Protein AF-A0A9D7NQ58-F1 (afdb_monomer_lite)

Structure (mmCIF, N/CA/C/O backbone):
data_AF-A0A9D7NQ58-F1
#
_entry.id   AF-A0A9D7NQ58-F1
#
loop_
_atom_site.group_PDB
_atom_site.id
_atom_site.type_symbol
_atom_site.label_atom_id
_atom_site.label_alt_id
_atom_site.label_comp_id
_atom_site.label_asym_id
_atom_site.label_entity_id
_atom_site.label_seq_id
_atom_site.pdbx_PDB_ins_code
_atom_site.Cartn_x
_atom_site.Cartn_y
_atom_site.Cartn_z
_atom_site.occupancy
_atom_site.B_iso_or_equiv
_atom_site.auth_seq_id
_atom_site.auth_comp_id
_atom_site.auth_asym_id
_atom_site.auth_atom_id
_atom_site.pdbx_PDB_model_num
ATOM 1 N N . MET A 1 1 ? 37.842 25.719 -15.254 1.00 51.31 1 MET A N 1
ATOM 2 C CA . MET A 1 1 ? 37.028 25.035 -14.220 1.00 51.31 1 MET A CA 1
ATOM 3 C C . MET A 1 1 ? 37.388 25.544 -12.809 1.00 51.31 1 MET A C 1
ATOM 5 O O . MET A 1 1 ? 37.567 24.758 -11.895 1.00 51.31 1 MET A O 1
ATOM 9 N N . THR A 1 2 ? 37.510 26.866 -12.610 1.00 52.09 2 THR A N 1
ATOM 10 C CA . THR A 1 2 ? 38.148 27.451 -11.402 1.00 52.09 2 THR A CA 1
ATOM 11 C C . THR A 1 2 ? 37.381 28.626 -10.774 1.00 52.09 2 THR A C 1
ATOM 13 O O . THR A 1 2 ? 37.807 29.143 -9.750 1.00 52.09 2 THR A O 1
ATOM 16 N N . GLN A 1 3 ? 36.227 29.035 -11.321 1.00 51.59 3 GLN A N 1
ATOM 17 C CA . GLN A 1 3 ? 35.463 30.196 -10.821 1.00 51.59 3 GLN A CA 1
ATOM 18 C C . GLN A 1 3 ? 34.287 29.868 -9.880 1.00 51.59 3 GLN A C 1
ATOM 20 O O . GLN A 1 3 ? 33.682 30.783 -9.332 1.00 51.59 3 GLN A O 1
ATOM 25 N N . VAL A 1 4 ? 33.954 28.593 -9.644 1.00 53.78 4 VAL A N 1
ATOM 26 C CA . VAL A 1 4 ? 32.754 28.224 -8.853 1.00 53.78 4 VAL A CA 1
ATOM 27 C C . VAL A 1 4 ? 33.020 28.217 -7.337 1.00 53.78 4 VAL A C 1
ATOM 29 O O . VAL A 1 4 ? 32.121 28.483 -6.543 1.00 53.78 4 VAL A O 1
ATOM 32 N N . ILE A 1 5 ? 34.270 27.986 -6.928 1.00 56.19 5 ILE A N 1
ATOM 33 C CA . ILE A 1 5 ? 34.691 27.875 -5.523 1.00 56.19 5 ILE A CA 1
ATOM 34 C C . ILE A 1 5 ? 34.522 29.185 -4.716 1.00 56.19 5 ILE A C 1
ATOM 36 O O . ILE A 1 5 ? 33.968 29.113 -3.616 1.00 56.19 5 ILE A O 1
ATOM 40 N N . PRO A 1 6 ? 34.904 30.387 -5.208 1.00 60.47 6 PRO A N 1
ATOM 41 C CA . PRO A 1 6 ? 34.783 31.605 -4.400 1.00 60.47 6 PRO A CA 1
ATOM 42 C C . PRO A 1 6 ? 33.324 31.983 -4.109 1.00 60.47 6 PRO A C 1
ATOM 44 O O . PRO A 1 6 ? 33.026 32.506 -3.039 1.00 60.47 6 PRO A O 1
ATOM 47 N N . MET A 1 7 ? 32.393 31.669 -5.014 1.00 57.78 7 MET A N 1
ATOM 48 C CA . MET A 1 7 ? 30.981 32.032 -4.853 1.00 57.78 7 MET A CA 1
ATOM 49 C C . MET A 1 7 ? 30.294 31.221 -3.743 1.00 57.78 7 MET A C 1
ATOM 51 O O . MET A 1 7 ? 29.479 31.757 -2.995 1.00 57.78 7 MET A O 1
ATOM 55 N N . VAL A 1 8 ? 30.650 29.940 -3.604 1.00 64.19 8 VAL A N 1
ATOM 56 C CA . VAL A 1 8 ? 30.115 29.065 -2.550 1.00 64.19 8 VAL A CA 1
ATOM 57 C C . VAL A 1 8 ? 30.660 29.483 -1.181 1.00 64.19 8 VAL A C 1
ATOM 59 O O . VAL A 1 8 ? 29.894 29.594 -0.227 1.00 64.19 8 VAL A O 1
ATOM 62 N N . ALA A 1 9 ? 31.952 29.810 -1.094 1.00 68.44 9 ALA A N 1
ATOM 63 C CA . ALA A 1 9 ? 32.566 30.283 0.147 1.00 68.44 9 ALA A CA 1
ATOM 64 C C . ALA A 1 9 ? 31.942 31.600 0.652 1.00 68.44 9 ALA A C 1
ATOM 66 O O . ALA A 1 9 ? 31.676 31.735 1.845 1.00 68.44 9 ALA A O 1
ATOM 67 N N . ILE A 1 10 ? 31.639 32.541 -0.251 1.00 71.88 10 ILE A N 1
ATOM 68 C CA . ILE A 1 10 ? 30.973 33.807 0.098 1.00 71.88 10 ILE A CA 1
ATOM 69 C C . ILE A 1 10 ? 29.550 33.559 0.624 1.00 71.88 10 ILE A C 1
ATOM 71 O O . ILE A 1 10 ? 29.147 34.182 1.606 1.00 71.88 10 ILE A O 1
ATOM 75 N N . ALA A 1 11 ? 28.804 32.622 0.029 1.00 69.88 11 ALA A N 1
ATOM 76 C CA . ALA A 1 11 ? 27.458 32.276 0.486 1.00 69.88 11 ALA A CA 1
ATOM 77 C C . ALA A 1 11 ? 27.465 31.665 1.900 1.00 69.88 11 ALA A C 1
ATOM 79 O O . ALA A 1 11 ? 26.689 32.091 2.755 1.00 69.88 11 ALA A O 1
ATOM 80 N N . TYR A 1 12 ? 28.379 30.732 2.185 1.00 73.56 12 TYR A N 1
ATOM 81 C CA . TYR A 1 12 ? 28.508 30.152 3.527 1.00 73.56 12 TYR A CA 1
ATOM 82 C C . TYR A 1 12 ? 28.962 31.176 4.570 1.00 73.56 12 TYR A C 1
ATOM 84 O O . TYR A 1 12 ? 28.475 31.155 5.700 1.00 73.56 12 TYR A O 1
ATOM 92 N N . LEU A 1 13 ? 29.841 32.108 4.195 1.00 75.69 13 LEU A N 1
ATOM 93 C CA . LEU A 1 13 ? 30.275 33.184 5.081 1.00 75.69 13 LEU A CA 1
ATOM 94 C C . LEU A 1 13 ? 29.121 34.153 5.398 1.00 75.69 13 LEU A C 1
ATOM 96 O O . LEU A 1 13 ? 28.944 34.529 6.554 1.00 75.69 13 LEU A O 1
ATOM 100 N N . ALA A 1 14 ? 28.274 34.477 4.415 1.00 71.44 14 ALA A N 1
ATOM 101 C CA . ALA A 1 14 ? 27.066 35.276 4.629 1.00 71.44 14 ALA A CA 1
ATOM 102 C C . ALA A 1 14 ? 26.045 34.568 5.541 1.00 71.44 14 ALA A C 1
ATOM 104 O O . ALA A 1 14 ? 25.492 35.196 6.445 1.00 71.44 14 ALA A O 1
ATOM 105 N N . ILE A 1 15 ? 25.845 33.256 5.367 1.00 74.50 15 ILE A N 1
ATOM 106 C CA . ILE A 1 15 ? 24.974 32.443 6.232 1.00 74.50 15 ILE A CA 1
ATOM 107 C C . ILE A 1 15 ? 25.537 32.377 7.661 1.00 74.50 15 ILE A C 1
ATOM 109 O O . ILE A 1 15 ? 24.795 32.553 8.626 1.00 74.50 15 ILE A O 1
ATOM 113 N N . GLY A 1 16 ? 26.850 32.194 7.824 1.00 72.75 16 GLY A N 1
ATOM 114 C CA . GLY A 1 16 ? 27.503 32.192 9.136 1.00 72.75 16 GLY A CA 1
ATOM 115 C C . GLY A 1 16 ? 27.376 33.533 9.868 1.00 72.75 16 GLY A C 1
ATOM 116 O O . GLY A 1 16 ? 27.016 33.572 11.048 1.00 72.75 16 GLY A O 1
ATOM 117 N N . ILE A 1 17 ? 27.592 34.650 9.165 1.00 73.12 17 ILE A N 1
ATOM 118 C CA . ILE A 1 17 ? 27.374 35.999 9.715 1.00 73.12 17 ILE A CA 1
ATOM 119 C C . ILE A 1 17 ? 25.900 36.193 10.101 1.00 73.12 17 ILE A C 1
ATOM 121 O O . ILE A 1 17 ? 25.602 36.741 11.162 1.00 73.12 17 ILE A O 1
ATOM 125 N N . PHE A 1 18 ? 24.965 35.680 9.299 1.00 71.31 18 PHE A N 1
ATOM 126 C CA . PHE A 1 18 ? 23.543 35.731 9.625 1.00 71.31 18 PHE A CA 1
ATOM 127 C C . PHE A 1 18 ? 23.210 34.970 10.916 1.00 71.31 18 PHE A C 1
ATOM 129 O O . PHE A 1 18 ? 22.585 35.539 11.808 1.00 71.31 18 PHE A O 1
ATOM 136 N N . PHE A 1 19 ? 23.675 33.728 11.081 1.00 69.12 19 PHE A N 1
ATOM 137 C CA . PHE A 1 19 ? 23.398 32.940 12.291 1.00 69.12 19 PHE A CA 1
ATOM 138 C C . PHE A 1 19 ? 24.052 33.521 13.551 1.00 69.12 19 PHE A C 1
ATOM 140 O O . PHE A 1 19 ? 23.443 33.514 14.626 1.00 69.12 19 PHE A O 1
ATOM 147 N N . THR A 1 20 ? 25.257 34.080 13.425 1.00 72.56 20 THR A N 1
ATOM 148 C CA . THR A 1 20 ? 25.945 34.740 14.547 1.00 72.56 20 THR A CA 1
ATOM 149 C C . THR A 1 20 ? 25.262 36.035 14.987 1.00 72.56 20 THR A C 1
ATOM 151 O O . THR A 1 20 ? 25.300 36.351 16.174 1.00 72.56 20 THR A O 1
ATOM 154 N N . MET A 1 21 ? 24.573 36.741 14.083 1.00 67.81 21 MET A N 1
ATOM 155 C CA . MET A 1 21 ? 23.811 37.960 14.394 1.00 67.81 21 MET A CA 1
ATOM 156 C C . MET A 1 21 ? 22.353 37.678 14.797 1.00 67.81 21 MET A C 1
ATOM 158 O O . MET A 1 21 ? 21.795 38.386 15.640 1.00 67.81 21 MET A O 1
ATOM 162 N N . ALA A 1 22 ? 21.742 36.613 14.270 1.00 67.06 22 ALA A N 1
ATOM 163 C CA . ALA A 1 22 ? 20.358 36.236 14.558 1.00 67.06 22 ALA A CA 1
ATOM 164 C C . ALA A 1 22 ? 20.150 35.841 16.030 1.00 67.06 22 ALA A C 1
ATOM 166 O O . ALA A 1 22 ? 19.147 36.214 16.637 1.00 67.06 22 ALA A O 1
ATOM 167 N N . GLY A 1 23 ? 21.112 35.143 16.644 1.00 72.19 23 GLY A N 1
ATOM 168 C CA . GLY A 1 23 ? 21.036 34.740 18.054 1.00 72.19 23 GLY A CA 1
ATOM 169 C C . GLY A 1 23 ? 21.002 35.922 19.041 1.00 72.19 23 GLY A C 1
ATOM 170 O O . GLY A 1 23 ? 20.107 35.978 19.893 1.00 72.19 23 GLY A O 1
ATOM 171 N N . PRO A 1 24 ? 21.943 36.881 18.958 1.00 71.06 24 PRO A N 1
ATOM 172 C CA . PRO A 1 24 ? 21.911 38.113 19.744 1.00 71.06 24 PRO A CA 1
ATOM 173 C C . PRO A 1 24 ? 20.678 38.978 19.455 1.00 71.06 24 PRO A C 1
ATOM 175 O O . PRO A 1 24 ? 20.058 39.463 20.402 1.00 71.06 24 PRO A O 1
ATOM 178 N N . ALA A 1 25 ? 20.268 39.110 18.186 1.00 64.50 25 ALA A N 1
ATOM 179 C CA . ALA A 1 25 ? 19.079 39.872 17.796 1.00 64.50 25 ALA A CA 1
ATOM 180 C C . ALA A 1 25 ? 17.783 39.266 18.363 1.00 64.50 25 ALA A C 1
ATOM 182 O O . ALA A 1 25 ? 16.943 39.993 18.888 1.00 64.50 25 ALA A O 1
ATOM 183 N N . ALA A 1 26 ? 17.646 37.937 18.359 1.00 67.38 26 ALA A N 1
ATOM 184 C CA . ALA A 1 26 ? 16.509 37.241 18.960 1.00 67.38 26 ALA A CA 1
ATOM 185 C C . ALA A 1 26 ? 16.487 37.371 20.495 1.00 67.38 26 ALA A C 1
ATOM 187 O O . ALA A 1 26 ? 15.423 37.537 21.093 1.00 67.38 26 ALA A O 1
ATOM 188 N N . ARG A 1 27 ? 17.656 37.354 21.157 1.00 67.25 27 ARG A N 1
ATOM 189 C CA . ARG A 1 27 ? 17.746 37.602 22.610 1.00 67.25 27 ARG A CA 1
ATOM 190 C C . ARG A 1 27 ? 17.420 39.052 22.974 1.00 67.25 27 ARG A C 1
ATOM 192 O O . ARG A 1 27 ? 16.774 39.273 23.999 1.00 67.25 27 ARG A O 1
ATOM 199 N N . LEU A 1 28 ? 17.819 40.016 22.143 1.00 65.88 28 LEU A N 1
ATOM 200 C CA . LEU A 1 28 ? 17.426 41.422 22.273 1.00 65.88 28 LEU A CA 1
ATOM 201 C C . LEU A 1 28 ? 15.921 41.599 22.055 1.00 65.88 28 LEU A C 1
ATOM 203 O O . LEU A 1 28 ? 15.276 42.200 22.904 1.00 65.88 28 LEU A O 1
ATOM 207 N N . LEU A 1 29 ? 15.338 40.979 21.025 1.00 63.25 29 LEU A N 1
ATOM 208 C CA . LEU A 1 29 ? 13.891 40.979 20.774 1.00 63.25 29 LEU A CA 1
ATOM 209 C C . LEU A 1 29 ? 13.089 40.326 21.904 1.00 63.25 29 LEU A C 1
ATOM 211 O O . LEU A 1 29 ? 12.011 40.803 22.233 1.00 63.25 29 LEU A O 1
ATOM 215 N N . LYS A 1 30 ? 13.603 39.271 22.548 1.00 68.12 30 LYS A N 1
ATOM 216 C CA . LYS A 1 30 ? 12.935 38.642 23.701 1.00 68.12 30 LYS A CA 1
ATOM 217 C C . LYS A 1 30 ? 12.994 39.523 24.955 1.00 68.12 30 LYS A C 1
ATOM 219 O O . LYS A 1 30 ? 12.027 39.572 25.712 1.00 68.12 30 LYS A O 1
ATOM 224 N N . ARG A 1 31 ? 14.106 40.241 25.169 1.00 62.38 31 ARG A N 1
ATOM 225 C CA . ARG A 1 31 ? 14.243 41.216 26.268 1.00 62.38 31 ARG A CA 1
ATOM 226 C C . ARG A 1 31 ? 13.419 42.478 26.024 1.00 62.38 31 ARG A C 1
ATOM 228 O O . ARG A 1 31 ? 12.771 42.950 26.951 1.00 62.38 31 ARG A O 1
ATOM 235 N N . GLU A 1 32 ? 13.404 42.988 24.795 1.00 56.91 32 GLU A N 1
ATOM 236 C CA . GLU A 1 32 ? 12.599 44.149 24.423 1.00 56.91 32 GLU A CA 1
ATOM 237 C C . GLU A 1 32 ? 11.115 43.793 24.310 1.00 56.91 32 GLU A C 1
ATOM 239 O O . GLU A 1 32 ? 10.293 44.587 24.722 1.00 56.91 32 GLU A O 1
ATOM 244 N N . GLY A 1 33 ? 10.723 42.596 23.869 1.00 58.19 33 GLY A N 1
ATOM 245 C CA . GLY A 1 33 ? 9.320 42.154 23.854 1.00 58.19 33 GLY A CA 1
ATOM 246 C C . GLY A 1 33 ? 8.697 42.096 25.253 1.00 58.19 33 GLY A C 1
ATOM 247 O O . GLY A 1 33 ? 7.545 42.483 25.444 1.00 58.19 33 GLY A O 1
ATOM 248 N N . ALA A 1 34 ? 9.489 41.700 26.255 1.00 56.44 34 ALA A N 1
ATOM 249 C CA . ALA A 1 34 ? 9.079 41.725 27.657 1.00 56.44 34 ALA A CA 1
ATOM 250 C C . ALA A 1 34 ? 9.010 43.150 28.249 1.00 56.44 34 ALA A C 1
ATOM 252 O O . ALA A 1 34 ? 8.240 43.374 29.184 1.00 56.44 34 ALA A O 1
ATOM 253 N N . SER A 1 35 ? 9.765 44.122 27.716 1.00 52.09 35 SER A N 1
ATOM 254 C CA . SER A 1 35 ? 9.678 45.535 28.129 1.00 52.09 35 SER A CA 1
ATOM 255 C C . SER A 1 35 ? 8.643 46.342 27.325 1.00 52.09 35 SER A C 1
ATOM 257 O O . SER A 1 35 ? 7.995 47.231 27.872 1.00 52.09 35 SER A O 1
ATOM 259 N N . LEU A 1 36 ? 8.403 45.975 26.064 1.00 52.69 36 LEU A N 1
ATOM 260 C CA . LEU A 1 36 ? 7.446 46.570 25.123 1.00 52.69 36 LEU A CA 1
ATOM 261 C C . LEU A 1 36 ? 5.991 46.350 25.537 1.00 52.69 36 LEU A C 1
ATOM 263 O O . LEU A 1 36 ? 5.150 47.208 25.287 1.00 52.69 36 LEU A O 1
ATOM 267 N N . ALA A 1 37 ? 5.691 45.234 26.205 1.00 52.81 37 ALA A N 1
ATOM 268 C CA . ALA A 1 37 ? 4.364 44.988 26.767 1.00 52.81 37 ALA A CA 1
ATOM 269 C C . ALA A 1 37 ? 4.041 45.901 27.968 1.00 52.81 37 ALA A C 1
ATOM 271 O O . ALA A 1 37 ? 2.878 46.013 28.352 1.00 52.81 37 ALA A O 1
ATOM 272 N N . ARG A 1 38 ? 5.048 46.564 28.563 1.00 53.25 38 ARG A N 1
ATOM 273 C CA . ARG A 1 38 ? 4.884 47.394 29.767 1.00 53.25 38 ARG A CA 1
ATOM 274 C C . ARG A 1 38 ? 5.016 48.897 29.526 1.00 53.25 38 ARG A C 1
ATOM 276 O O . ARG A 1 38 ? 4.553 49.653 30.374 1.00 53.25 38 ARG A O 1
ATOM 283 N N . ASP A 1 39 ? 5.580 49.338 28.400 1.00 54.56 39 ASP A N 1
ATOM 284 C CA . ASP A 1 39 ? 5.852 50.760 28.169 1.00 54.56 39 ASP A CA 1
ATOM 285 C C . ASP A 1 39 ? 5.256 51.286 26.849 1.00 54.56 39 ASP A C 1
ATOM 287 O O . ASP A 1 39 ? 5.625 50.887 25.743 1.00 54.56 39 ASP A O 1
ATOM 291 N N . LYS A 1 40 ? 4.296 52.213 26.967 1.00 57.00 40 LYS A N 1
ATOM 292 C CA . LYS A 1 40 ? 3.457 52.740 25.870 1.00 57.00 40 LYS A CA 1
ATOM 293 C C . LYS A 1 40 ? 4.169 53.743 24.948 1.00 57.00 40 LYS A C 1
ATOM 295 O O . LYS A 1 40 ? 3.521 54.322 24.077 1.00 57.00 40 LYS A O 1
ATOM 300 N N . ARG A 1 41 ? 5.476 53.978 25.097 1.00 60.84 41 ARG A N 1
ATOM 301 C CA . ARG A 1 41 ? 6.226 54.946 24.274 1.00 60.84 41 ARG A CA 1
ATOM 302 C C . ARG A 1 41 ? 7.472 54.335 23.655 1.00 60.84 41 ARG A C 1
ATOM 304 O O . ARG A 1 41 ? 8.598 54.699 23.974 1.00 60.84 41 ARG A O 1
ATOM 311 N N . VAL A 1 42 ? 7.266 53.453 22.686 1.00 60.47 42 VAL A N 1
ATOM 312 C CA . VAL A 1 42 ? 8.337 53.114 21.744 1.00 60.47 42 VAL A CA 1
ATOM 313 C C . VAL A 1 42 ? 8.530 54.305 20.813 1.00 60.47 42 VAL A C 1
ATOM 315 O O . VAL A 1 42 ? 7.579 54.671 20.117 1.00 60.47 42 VAL A O 1
ATOM 318 N N . PRO A 1 43 ? 9.718 54.922 20.769 1.00 72.25 43 PRO A N 1
ATOM 319 C CA . PRO A 1 43 ? 9.950 56.053 19.890 1.00 72.25 43 PRO A CA 1
ATOM 320 C C . PRO A 1 43 ? 9.858 55.596 18.427 1.00 72.25 43 PRO A C 1
ATOM 322 O O . PRO A 1 43 ? 10.426 54.574 18.033 1.00 72.25 43 PRO A O 1
ATOM 325 N N . THR A 1 44 ? 9.108 56.349 17.623 1.00 73.75 44 THR A N 1
ATOM 326 C CA . THR A 1 44 ? 8.728 56.031 16.234 1.00 73.75 44 THR A CA 1
ATOM 327 C C . THR A 1 44 ? 9.918 55.687 15.339 1.00 73.75 44 THR A C 1
ATOM 329 O O . THR A 1 44 ? 9.800 54.808 14.485 1.00 73.75 44 THR A O 1
ATOM 332 N N . TRP A 1 45 ? 11.086 56.286 15.580 1.00 74.81 45 TRP A N 1
ATOM 333 C CA . TRP A 1 45 ? 12.301 56.024 14.805 1.00 74.81 45 TRP A CA 1
ATOM 334 C C . TRP A 1 45 ? 12.780 54.564 14.888 1.00 74.81 45 TRP A C 1
ATOM 336 O O . TRP A 1 45 ? 13.287 54.042 13.898 1.00 74.81 45 TRP A O 1
ATOM 346 N N . LYS A 1 46 ? 12.560 53.863 16.014 1.00 76.25 46 LYS A N 1
ATOM 347 C CA . LYS A 1 46 ? 12.947 52.446 16.157 1.00 76.25 46 LYS A CA 1
ATOM 348 C C . LYS A 1 46 ? 12.108 51.524 15.269 1.00 76.25 46 LYS A C 1
ATOM 350 O O . LYS A 1 46 ? 12.643 50.580 14.695 1.00 76.25 46 LYS A O 1
ATOM 355 N N . ARG A 1 47 ? 10.808 51.813 15.111 1.00 73.00 47 ARG A N 1
ATOM 356 C CA . ARG A 1 47 ? 9.934 51.051 14.197 1.00 73.00 47 ARG A CA 1
ATOM 357 C C . ARG A 1 47 ? 10.332 51.273 12.745 1.00 73.00 47 ARG A C 1
ATOM 359 O O . ARG A 1 47 ? 10.405 50.312 11.991 1.00 73.00 47 ARG A O 1
ATOM 366 N N . VAL A 1 48 ? 10.631 52.521 12.381 1.00 73.19 48 VAL A N 1
ATOM 367 C CA . VAL A 1 48 ? 11.083 52.860 11.025 1.00 73.19 48 VAL A CA 1
ATOM 368 C C . VAL A 1 48 ? 12.398 52.146 10.711 1.00 73.19 48 VAL A C 1
ATOM 370 O O . VAL A 1 48 ? 12.492 51.494 9.678 1.00 73.19 48 VAL A O 1
ATOM 373 N N . ALA A 1 49 ? 13.372 52.174 11.626 1.00 77.31 49 ALA A N 1
ATOM 374 C CA . ALA A 1 49 ? 14.639 51.468 11.445 1.00 77.31 49 ALA A CA 1
ATOM 375 C C . ALA A 1 49 ? 14.444 49.952 11.256 1.00 77.31 49 ALA A C 1
ATOM 377 O O . ALA A 1 49 ? 15.041 49.366 10.356 1.00 77.31 49 ALA A O 1
ATOM 378 N N . TYR A 1 50 ? 13.572 49.325 12.053 1.00 77.38 50 TYR A N 1
ATOM 379 C CA . TYR A 1 50 ? 13.286 47.894 11.937 1.00 77.38 50 TYR A CA 1
ATOM 380 C C . TYR A 1 50 ? 12.623 47.531 10.600 1.00 77.38 50 TYR A C 1
ATOM 382 O O . TYR A 1 50 ? 13.076 46.608 9.924 1.00 77.38 50 TYR A O 1
ATOM 390 N N . CYS A 1 51 ? 11.597 48.282 10.179 1.00 75.75 51 CYS A N 1
ATOM 391 C CA . CYS A 1 51 ? 10.936 48.055 8.893 1.00 75.75 51 CYS A CA 1
ATOM 392 C C . CYS A 1 51 ? 11.900 48.242 7.715 1.00 75.75 51 CYS A C 1
ATOM 394 O O . CYS A 1 51 ? 11.869 47.447 6.777 1.00 75.75 51 CYS A O 1
ATOM 396 N N . SER A 1 52 ? 12.790 49.236 7.780 1.00 75.06 52 SER A N 1
ATOM 397 C CA . SER A 1 52 ? 13.811 49.452 6.751 1.00 75.06 52 SER A CA 1
ATOM 398 C C . SER A 1 52 ? 14.803 48.290 6.671 1.00 75.06 52 SER A C 1
ATOM 400 O O . SER A 1 52 ? 15.114 47.834 5.574 1.00 75.06 52 SER A O 1
ATOM 402 N N . ILE A 1 53 ? 15.264 47.760 7.811 1.00 81.62 53 ILE A N 1
ATOM 403 C CA . ILE A 1 53 ? 16.175 46.603 7.840 1.00 81.62 53 ILE A CA 1
ATOM 404 C C . ILE A 1 53 ? 15.487 45.352 7.279 1.00 81.62 53 ILE A C 1
ATOM 406 O O . ILE A 1 53 ? 16.078 44.652 6.459 1.00 81.62 53 ILE A O 1
ATOM 410 N N . LEU A 1 54 ? 14.235 45.089 7.666 1.00 78.19 54 LEU A N 1
ATOM 411 C CA . LEU A 1 54 ? 13.464 43.953 7.154 1.00 78.19 54 LEU A CA 1
ATOM 412 C C . LEU A 1 54 ? 13.249 44.059 5.636 1.00 78.19 54 LEU A C 1
ATOM 414 O O . LEU A 1 54 ? 13.448 43.082 4.918 1.00 78.19 54 LEU A O 1
ATOM 418 N N . ALA A 1 55 ? 12.896 45.248 5.138 1.00 75.50 55 ALA A N 1
ATOM 419 C CA . ALA A 1 55 ? 12.701 45.490 3.712 1.00 75.50 55 ALA A CA 1
ATOM 420 C C . ALA A 1 55 ? 13.996 45.271 2.915 1.00 75.50 55 ALA A C 1
ATOM 422 O O . ALA A 1 55 ? 13.971 44.598 1.888 1.00 75.50 55 ALA A O 1
ATOM 423 N N . ILE A 1 56 ? 15.136 45.760 3.415 1.00 80.12 56 ILE A N 1
ATOM 424 C CA . ILE A 1 56 ? 16.451 45.507 2.808 1.00 80.12 56 ILE A CA 1
ATOM 425 C C . ILE A 1 56 ? 16.750 44.004 2.787 1.00 80.12 56 ILE A C 1
ATOM 427 O O . ILE A 1 56 ? 17.226 43.492 1.777 1.00 80.12 56 ILE A O 1
ATOM 431 N N . PHE A 1 57 ? 16.427 43.281 3.862 1.00 78.62 57 PHE A N 1
ATOM 432 C CA . PHE A 1 57 ? 16.652 41.840 3.941 1.00 78.62 57 PHE A CA 1
ATOM 433 C C . PHE A 1 57 ? 15.795 41.056 2.941 1.00 78.62 57 PHE A C 1
ATOM 435 O O . PHE A 1 57 ? 16.291 40.128 2.310 1.00 78.62 57 PHE A O 1
ATOM 442 N N . ILE A 1 58 ? 14.536 41.451 2.742 1.00 77.31 58 ILE A N 1
ATOM 443 C CA . ILE A 1 58 ? 13.661 40.846 1.731 1.00 77.31 58 ILE A CA 1
ATOM 444 C C . ILE A 1 58 ? 14.189 41.164 0.331 1.00 77.31 58 ILE A C 1
ATOM 446 O O . ILE A 1 58 ? 14.370 40.254 -0.467 1.00 77.31 58 ILE A O 1
ATOM 450 N N . VAL A 1 59 ? 14.505 42.425 0.034 1.00 79.69 59 VAL A N 1
ATOM 451 C CA . VAL A 1 59 ? 14.948 42.840 -1.307 1.00 79.69 59 VAL A CA 1
ATOM 452 C C . VAL A 1 59 ? 16.306 42.239 -1.682 1.00 79.69 59 VAL A C 1
ATOM 454 O O . VAL A 1 59 ? 16.493 41.848 -2.831 1.00 79.69 59 VAL A O 1
ATOM 457 N N . LEU A 1 60 ? 17.246 42.124 -0.739 1.00 79.19 60 LEU A N 1
ATOM 458 C CA . LEU A 1 60 ? 18.568 41.533 -0.989 1.00 79.19 60 LEU A CA 1
ATOM 459 C C . LEU A 1 60 ? 18.585 40.006 -0.848 1.00 79.19 60 LEU A C 1
ATOM 461 O O . LEU A 1 60 ? 19.337 39.333 -1.552 1.00 79.19 60 LEU A O 1
ATOM 465 N N . GLY A 1 61 ? 17.765 39.446 0.042 1.00 75.88 61 GLY A N 1
ATOM 466 C CA . GLY A 1 61 ? 17.658 38.004 0.259 1.00 75.88 61 GLY A CA 1
ATOM 467 C C . GLY A 1 61 ? 16.830 37.299 -0.813 1.00 75.88 61 GLY A C 1
ATOM 468 O O . GLY A 1 61 ? 17.119 36.153 -1.151 1.00 75.88 61 GLY A O 1
ATOM 469 N N . TRP A 1 62 ? 15.844 37.981 -1.403 1.00 76.38 62 TRP A N 1
ATOM 470 C CA . TRP A 1 62 ? 14.962 37.407 -2.419 1.00 76.38 62 TRP A CA 1
ATOM 471 C C . TRP A 1 62 ? 15.698 36.930 -3.681 1.00 76.38 62 TRP A C 1
ATOM 473 O O . TRP A 1 62 ? 15.474 35.791 -4.081 1.00 76.38 62 TRP A O 1
ATOM 483 N N . PRO A 1 63 ? 16.629 37.693 -4.290 1.00 76.50 63 PRO A N 1
ATOM 484 C CA . PRO A 1 63 ? 17.420 37.208 -5.421 1.00 76.50 63 PRO A CA 1
ATOM 485 C C . PRO A 1 63 ? 18.233 35.957 -5.082 1.00 76.50 63 PRO A C 1
ATOM 487 O O . PRO A 1 63 ? 18.340 35.056 -5.909 1.00 76.50 63 PRO A O 1
ATOM 490 N N . VAL A 1 64 ? 18.774 35.872 -3.861 1.00 75.94 64 VAL A N 1
ATOM 491 C CA . VAL A 1 64 ? 19.528 34.698 -3.399 1.00 75.94 64 VAL A CA 1
ATOM 492 C C . VAL A 1 64 ? 18.602 33.496 -3.228 1.00 75.94 64 VAL A C 1
ATOM 494 O O . VAL A 1 64 ? 18.960 32.411 -3.668 1.00 75.94 64 VAL A O 1
ATOM 497 N N . LEU A 1 65 ? 17.401 33.687 -2.674 1.00 68.94 65 LEU A N 1
ATOM 498 C CA . LEU A 1 65 ? 16.371 32.648 -2.566 1.00 68.94 65 LEU A CA 1
ATOM 499 C C . LEU A 1 65 ? 15.873 32.175 -3.935 1.00 68.94 65 LEU A C 1
ATOM 501 O O . LEU A 1 65 ? 15.766 30.975 -4.149 1.00 68.94 65 LEU A O 1
ATOM 505 N N . VAL A 1 66 ? 15.631 33.083 -4.885 1.00 73.69 66 VAL A N 1
ATOM 506 C CA . VAL A 1 66 ? 15.210 32.734 -6.253 1.00 73.69 66 VAL A CA 1
ATOM 507 C C . VAL A 1 66 ? 16.314 31.983 -6.994 1.00 73.69 66 VAL A C 1
ATOM 509 O O . VAL A 1 66 ? 16.038 31.008 -7.689 1.00 73.69 66 VAL A O 1
ATOM 512 N N . ILE A 1 67 ? 17.575 32.399 -6.844 1.00 72.06 67 ILE A N 1
ATOM 513 C CA . ILE A 1 67 ? 18.709 31.688 -7.441 1.00 72.06 67 ILE A CA 1
ATOM 514 C C . ILE A 1 67 ? 18.922 30.341 -6.748 1.00 72.06 67 ILE A C 1
ATOM 516 O O . ILE A 1 67 ? 19.194 29.371 -7.441 1.00 72.06 67 ILE A O 1
ATOM 520 N N . ALA A 1 68 ? 18.782 30.253 -5.423 1.00 64.69 68 ALA A N 1
ATOM 521 C CA . ALA A 1 68 ? 18.885 28.999 -4.681 1.00 64.69 68 ALA A CA 1
ATOM 522 C C . ALA A 1 68 ? 17.774 28.019 -5.079 1.00 64.69 68 ALA A C 1
ATOM 524 O O . ALA A 1 68 ? 18.091 26.885 -5.413 1.00 64.69 68 ALA A O 1
ATOM 525 N N . ALA A 1 69 ? 16.520 28.471 -5.169 1.00 61.25 69 ALA A N 1
ATOM 526 C CA . ALA A 1 69 ? 15.397 27.671 -5.658 1.00 61.25 69 ALA A CA 1
ATOM 527 C C . ALA A 1 69 ? 15.636 27.183 -7.099 1.00 61.25 69 ALA A C 1
ATOM 529 O O . ALA A 1 69 ? 15.508 25.998 -7.382 1.00 61.25 69 ALA A O 1
ATOM 530 N N . ARG A 1 70 ? 16.122 28.057 -7.994 1.00 58.53 70 ARG A N 1
ATOM 531 C CA . ARG A 1 70 ? 16.503 27.662 -9.365 1.00 58.53 70 ARG A CA 1
ATOM 532 C C . ARG A 1 70 ? 17.742 26.767 -9.439 1.00 58.53 70 ARG A C 1
ATOM 534 O O . ARG A 1 70 ? 17.981 26.126 -10.462 1.00 58.53 70 ARG A O 1
ATOM 541 N N . ARG A 1 71 ? 18.596 26.765 -8.415 1.00 53.66 71 ARG A N 1
ATOM 542 C CA . ARG A 1 71 ? 19.792 25.912 -8.357 1.00 53.66 71 ARG A CA 1
ATOM 543 C C . ARG A 1 71 ? 19.469 24.545 -7.772 1.00 53.66 71 ARG A C 1
ATOM 545 O O . ARG A 1 71 ? 20.099 23.585 -8.191 1.00 53.66 71 ARG A O 1
ATOM 552 N N . ASP A 1 72 ? 18.481 24.466 -6.890 1.00 44.97 72 ASP A N 1
ATOM 553 C CA . ASP A 1 72 ? 17.892 23.205 -6.443 1.00 44.97 72 ASP A CA 1
ATOM 554 C C . ASP A 1 72 ? 17.163 22.520 -7.604 1.00 44.97 72 ASP A C 1
ATOM 556 O O . ASP A 1 72 ? 17.375 21.339 -7.860 1.00 44.97 72 ASP A O 1
ATOM 560 N N . GLU A 1 73 ? 16.467 23.304 -8.439 1.00 45.22 73 GLU A N 1
ATOM 561 C CA . GLU A 1 73 ? 15.996 22.832 -9.742 1.00 45.22 73 GLU A CA 1
ATOM 562 C C . GLU A 1 73 ? 17.175 22.315 -10.583 1.00 45.22 73 GLU A C 1
ATOM 564 O O . GLU A 1 73 ? 17.130 21.181 -11.025 1.00 45.22 73 GLU A O 1
ATOM 569 N N . ARG A 1 74 ? 18.294 23.044 -10.735 1.00 42.50 74 ARG A N 1
ATOM 570 C CA . ARG A 1 74 ? 19.454 22.572 -11.535 1.00 42.50 74 ARG A CA 1
ATOM 571 C C . ARG A 1 74 ? 20.243 21.389 -10.959 1.00 42.50 74 ARG A C 1
ATOM 573 O O . ARG A 1 74 ? 20.860 20.675 -11.743 1.00 42.50 74 ARG A O 1
ATOM 580 N N . CYS A 1 75 ? 20.243 21.172 -9.647 1.00 43.00 75 CYS A N 1
ATOM 581 C CA . CYS A 1 75 ? 20.823 19.975 -9.030 1.00 43.00 75 CYS A CA 1
ATOM 582 C C . CYS A 1 75 ? 19.845 18.786 -9.020 1.00 43.00 75 CYS A C 1
ATOM 584 O O . CYS A 1 75 ? 20.301 17.651 -8.914 1.00 43.00 75 CYS A O 1
ATOM 586 N N . GLY A 1 76 ? 18.540 19.024 -9.201 1.00 39.94 76 GLY A N 1
ATOM 587 C CA . GLY A 1 76 ? 17.539 18.002 -9.531 1.00 39.94 76 GLY A CA 1
ATOM 588 C C . GLY A 1 76 ? 17.332 17.769 -11.041 1.00 39.94 76 GLY A C 1
ATOM 589 O O . GLY A 1 76 ? 16.787 16.741 -11.440 1.00 39.94 76 GLY A O 1
ATOM 590 N N . LEU A 1 77 ? 17.797 18.680 -11.905 1.00 41.38 77 LEU A N 1
ATOM 591 C CA . LEU A 1 77 ? 17.541 18.673 -13.356 1.00 41.38 77 LEU A CA 1
ATOM 592 C C . LEU A 1 77 ? 18.500 17.814 -14.190 1.00 41.38 77 LEU A C 1
ATOM 594 O O . LEU A 1 77 ? 18.393 17.824 -15.408 1.00 41.38 77 LEU A O 1
ATOM 598 N N . THR A 1 78 ? 19.384 17.015 -13.595 1.00 41.34 78 THR A N 1
ATOM 599 C CA . THR A 1 78 ? 19.983 15.885 -14.334 1.00 41.34 78 THR A CA 1
ATOM 600 C C . THR A 1 78 ? 19.067 14.656 -14.378 1.00 41.34 78 THR A C 1
ATOM 602 O O . THR A 1 78 ? 19.433 13.660 -14.992 1.00 41.34 78 THR A O 1
ATOM 605 N N . SER A 1 79 ? 17.861 14.724 -13.793 1.00 46.41 79 SER A N 1
ATOM 606 C CA . SER A 1 79 ? 16.840 13.663 -13.863 1.00 46.41 79 SER A CA 1
ATOM 607 C C . SER A 1 79 ? 15.471 14.129 -14.399 1.00 46.41 79 SER A C 1
ATOM 609 O O . SER A 1 79 ? 14.516 13.355 -14.349 1.00 46.41 79 SER A O 1
ATOM 611 N N . MET A 1 80 ? 15.338 15.364 -14.904 1.00 39.09 80 MET A N 1
ATOM 612 C CA . MET A 1 80 ? 14.053 15.913 -15.392 1.00 39.09 80 MET A CA 1
ATOM 613 C C . MET A 1 80 ? 14.004 16.223 -16.897 1.00 39.09 80 MET A C 1
ATOM 615 O O . MET A 1 80 ? 12.953 16.629 -17.380 1.00 39.09 80 MET A O 1
ATOM 619 N N . ASP A 1 81 ? 15.074 15.957 -17.656 1.00 39.06 81 ASP A N 1
ATOM 620 C CA . ASP A 1 81 ? 15.080 16.082 -19.130 1.00 39.06 81 ASP A CA 1
ATOM 621 C C . ASP A 1 81 ? 14.469 14.868 -19.859 1.00 39.06 81 ASP A C 1
ATOM 623 O O . ASP A 1 81 ? 14.448 14.811 -21.085 1.00 39.06 81 ASP A O 1
ATOM 627 N N . SER A 1 82 ? 13.911 13.910 -19.119 1.00 40.94 82 SER A N 1
ATOM 628 C CA . SER A 1 82 ? 13.151 12.785 -19.667 1.00 40.94 82 SER A CA 1
ATOM 629 C C . SER A 1 82 ? 11.725 12.819 -19.128 1.00 40.94 82 SER A C 1
ATOM 631 O O . SER A 1 82 ? 11.276 11.905 -18.436 1.00 40.94 82 SER A O 1
ATOM 633 N N . TRP A 1 83 ? 10.982 13.876 -19.454 1.00 43.03 83 TRP A N 1
ATOM 634 C CA . TRP A 1 83 ?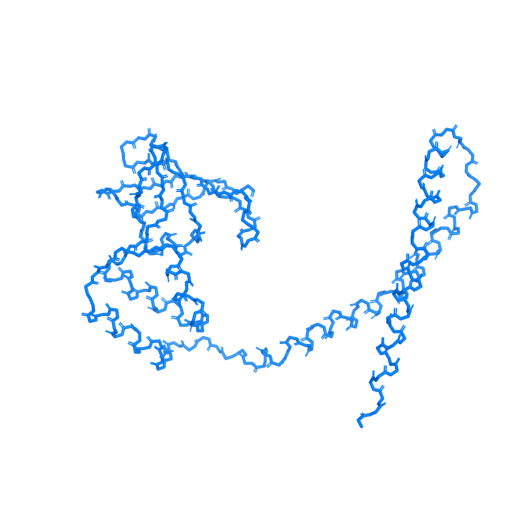 9.521 13.784 -19.519 1.00 43.03 83 TRP A CA 1
ATOM 635 C C . TRP A 1 83 ? 9.152 13.010 -20.796 1.00 43.03 83 TRP A C 1
ATOM 637 O O . TRP A 1 83 ? 8.515 13.528 -21.710 1.00 43.03 83 TRP A O 1
ATOM 647 N N . GLU A 1 84 ? 9.633 11.769 -20.898 1.00 50.91 84 GLU A N 1
ATOM 648 C CA . GLU A 1 84 ? 9.059 10.821 -21.841 1.00 50.91 84 GLU A CA 1
ATOM 649 C C . GLU A 1 84 ? 7.640 10.533 -21.335 1.00 50.91 84 GLU A C 1
ATOM 651 O O . GLU A 1 84 ? 7.466 10.255 -20.140 1.00 50.91 84 GLU A O 1
ATOM 656 N N . PRO A 1 85 ? 6.605 10.678 -22.183 1.00 52.72 85 PRO A N 1
ATOM 657 C CA . PRO A 1 85 ? 5.258 10.283 -21.802 1.00 52.72 85 PRO A CA 1
ATOM 658 C C . PRO A 1 85 ? 5.313 8.839 -21.309 1.00 52.72 85 PRO A C 1
ATOM 660 O O . PRO A 1 85 ? 6.055 8.034 -21.872 1.00 52.72 85 PRO A O 1
ATOM 663 N N . ALA A 1 86 ? 4.569 8.534 -20.241 1.00 59.00 86 ALA A N 1
ATOM 664 C CA . ALA A 1 86 ? 4.474 7.175 -19.726 1.00 59.00 86 ALA A CA 1
ATOM 665 C C . ALA A 1 86 ? 4.207 6.234 -20.906 1.00 59.00 86 ALA A C 1
ATOM 667 O O . ALA A 1 86 ? 3.178 6.347 -21.569 1.00 59.00 86 ALA A O 1
ATOM 668 N N . SER A 1 87 ? 5.191 5.393 -21.217 1.00 65.25 87 SER A N 1
ATOM 669 C CA . SER A 1 87 ? 5.083 4.389 -22.264 1.00 65.25 87 SER A CA 1
ATOM 670 C C . SER A 1 87 ? 3.862 3.521 -21.965 1.00 65.25 87 SER A C 1
ATOM 672 O O . SER A 1 87 ? 3.725 3.023 -20.846 1.00 65.25 87 SER A O 1
ATOM 674 N N . ASP A 1 88 ? 2.997 3.320 -22.962 1.00 77.19 88 ASP A N 1
ATOM 675 C CA . ASP A 1 88 ? 1.877 2.373 -22.866 1.00 77.19 88 ASP A CA 1
ATOM 676 C C . ASP A 1 88 ? 2.371 0.922 -22.707 1.00 77.19 88 ASP A C 1
ATOM 678 O O . ASP A 1 88 ? 1.604 0.027 -22.347 1.00 77.19 88 ASP A O 1
ATOM 682 N N . GLU A 1 89 ? 3.663 0.683 -22.947 1.00 84.00 89 GLU A N 1
ATOM 683 C CA . GLU A 1 89 ? 4.308 -0.612 -22.796 1.00 84.00 89 GLU A CA 1
ATOM 684 C C . GLU A 1 89 ? 5.176 -0.675 -21.526 1.00 84.00 89 GLU A C 1
ATOM 686 O O . GLU A 1 89 ? 5.943 0.257 -21.248 1.00 84.00 89 GLU A O 1
ATOM 691 N N . PRO A 1 90 ? 5.108 -1.784 -20.762 1.00 86.56 90 PRO A N 1
ATOM 692 C CA . PRO A 1 90 ? 5.976 -2.003 -19.614 1.00 86.56 90 PRO A CA 1
ATOM 693 C C . PRO A 1 90 ? 7.428 -2.185 -20.063 1.00 86.56 90 PRO A C 1
ATOM 695 O O . PRO A 1 90 ? 7.705 -2.799 -21.097 1.00 86.56 90 PRO A O 1
ATOM 698 N N . THR A 1 91 ? 8.384 -1.739 -19.248 1.00 88.31 91 THR A N 1
ATOM 699 C CA . THR A 1 91 ? 9.801 -2.017 -19.527 1.00 88.31 91 THR A CA 1
ATOM 700 C C . THR A 1 91 ? 10.080 -3.520 -19.554 1.00 88.31 91 THR A C 1
ATOM 702 O O . THR A 1 91 ? 9.376 -4.312 -18.928 1.00 88.31 91 THR A O 1
ATOM 705 N N . ALA A 1 92 ? 11.174 -3.945 -20.196 1.00 88.94 92 ALA A N 1
ATOM 706 C CA . ALA A 1 92 ? 11.579 -5.356 -20.206 1.00 88.94 92 ALA A CA 1
ATOM 707 C C . ALA A 1 92 ? 11.699 -5.958 -18.788 1.00 88.94 92 ALA A C 1
ATOM 709 O O . ALA A 1 92 ? 11.343 -7.116 -18.563 1.00 88.94 92 ALA A O 1
ATOM 710 N N . LYS A 1 93 ? 12.151 -5.157 -17.809 1.00 87.75 93 LYS A N 1
ATOM 711 C CA . LYS A 1 93 ? 12.227 -5.559 -16.397 1.00 87.75 93 LYS A CA 1
ATOM 712 C C . LYS A 1 93 ? 10.830 -5.758 -15.801 1.00 87.75 93 LYS A C 1
ATOM 714 O O . LYS A 1 93 ? 10.599 -6.751 -15.111 1.00 87.75 93 LYS A O 1
ATOM 719 N N . ALA A 1 94 ? 9.901 -4.843 -16.074 1.00 88.50 94 ALA A N 1
ATOM 720 C CA . ALA A 1 94 ? 8.527 -4.954 -15.607 1.00 88.50 94 ALA A CA 1
ATOM 721 C C . ALA A 1 94 ? 7.779 -6.115 -16.273 1.00 88.50 94 ALA A C 1
ATOM 723 O O . ALA A 1 94 ? 7.131 -6.890 -15.577 1.00 88.50 94 ALA A O 1
ATOM 724 N N . ALA A 1 95 ? 7.948 -6.310 -17.582 1.00 91.75 95 ALA A N 1
ATOM 725 C CA . ALA A 1 95 ? 7.383 -7.432 -18.325 1.00 91.75 95 ALA A CA 1
ATOM 726 C C . ALA A 1 95 ? 7.847 -8.788 -17.767 1.00 91.75 95 ALA A C 1
ATOM 728 O O . ALA A 1 95 ? 7.024 -9.672 -17.531 1.00 91.75 95 ALA A O 1
ATOM 729 N N . ALA A 1 96 ? 9.144 -8.937 -17.465 1.00 91.12 96 ALA A N 1
ATOM 730 C CA . ALA A 1 96 ? 9.669 -10.146 -16.828 1.00 91.12 96 ALA A CA 1
ATOM 731 C C . ALA A 1 96 ? 9.030 -10.399 -15.451 1.00 91.12 96 ALA A C 1
ATOM 733 O O . ALA A 1 96 ? 8.665 -11.528 -15.124 1.00 91.12 96 ALA A O 1
ATOM 734 N N . ARG A 1 97 ? 8.835 -9.340 -14.655 1.00 90.75 97 ARG A N 1
ATOM 735 C CA . ARG A 1 97 ? 8.197 -9.442 -13.337 1.00 90.75 97 ARG A CA 1
ATOM 736 C C . ARG A 1 97 ? 6.705 -9.765 -13.430 1.00 90.75 97 ARG A C 1
ATOM 738 O O . ARG A 1 97 ? 6.204 -10.534 -12.614 1.00 90.75 97 ARG A O 1
ATOM 745 N N . ILE A 1 98 ? 6.002 -9.205 -14.412 1.00 93.00 98 ILE A N 1
ATOM 746 C CA . ILE A 1 98 ? 4.598 -9.523 -14.700 1.00 93.00 98 ILE A CA 1
ATOM 747 C C . ILE A 1 98 ? 4.473 -11.000 -15.075 1.00 93.00 98 ILE A C 1
ATOM 749 O O . ILE A 1 98 ? 3.650 -11.695 -14.490 1.00 93.00 98 ILE A O 1
ATOM 753 N N . ALA A 1 99 ? 5.336 -11.502 -15.963 1.00 93.88 99 ALA A N 1
ATOM 754 C CA . ALA A 1 99 ? 5.350 -12.913 -16.342 1.00 93.88 99 ALA A CA 1
ATOM 755 C C . ALA A 1 99 ? 5.588 -13.838 -15.133 1.00 93.88 99 ALA A C 1
ATOM 757 O O . ALA A 1 99 ? 4.941 -14.874 -15.012 1.00 93.88 99 ALA A O 1
ATOM 758 N N . GLU A 1 100 ? 6.461 -13.452 -14.199 1.00 92.06 100 GLU A N 1
ATOM 759 C CA . GLU A 1 100 ? 6.677 -14.191 -12.948 1.00 92.06 100 GLU A CA 1
ATOM 760 C C . GLU A 1 100 ? 5.425 -14.204 -12.052 1.00 92.06 100 GLU A C 1
ATOM 762 O O . GLU A 1 100 ? 5.035 -15.257 -11.548 1.00 92.06 100 GLU A O 1
ATOM 767 N N . ILE A 1 101 ? 4.765 -13.053 -11.879 1.00 92.50 101 ILE A N 1
ATOM 768 C CA . ILE A 1 101 ? 3.508 -12.931 -11.118 1.00 92.50 101 ILE A CA 1
ATOM 769 C C . ILE A 1 101 ? 2.398 -13.768 -11.766 1.00 92.50 101 ILE A C 1
ATOM 771 O O . ILE A 1 101 ? 1.585 -14.377 -11.073 1.00 92.50 101 ILE A O 1
ATOM 775 N N . GLU A 1 102 ? 2.365 -13.825 -13.095 1.00 93.00 102 GLU A N 1
ATOM 776 C CA . GLU A 1 102 ? 1.410 -14.634 -13.842 1.00 93.00 102 GLU A CA 1
ATOM 777 C C . GLU A 1 102 ? 1.742 -16.136 -13.831 1.00 93.00 102 GLU A C 1
ATOM 779 O O . GLU A 1 102 ? 0.845 -16.973 -13.932 1.00 93.00 102 GLU A O 1
ATOM 784 N N . ALA A 1 103 ? 3.001 -16.524 -13.683 1.00 92.31 103 ALA A N 1
ATOM 785 C CA . ALA A 1 103 ? 3.364 -17.930 -13.541 1.00 92.31 103 ALA A CA 1
ATOM 786 C C . ALA A 1 103 ? 3.139 -18.452 -12.108 1.00 92.31 103 ALA A C 1
ATOM 788 O O . ALA A 1 103 ? 2.896 -19.644 -11.916 1.00 92.31 103 ALA A O 1
ATOM 789 N N . GLY A 1 104 ? 3.226 -17.576 -11.102 1.00 90.25 104 GLY A N 1
ATOM 790 C CA . GLY A 1 104 ? 3.151 -17.938 -9.688 1.00 90.25 104 GLY A CA 1
ATOM 791 C C . GLY A 1 104 ? 1.729 -18.138 -9.134 1.00 90.25 104 GLY A C 1
ATOM 792 O O . GLY A 1 104 ? 0.752 -17.618 -9.684 1.00 90.25 104 GLY A O 1
ATOM 793 N N . PRO A 1 105 ? 1.585 -18.874 -8.012 1.00 91.31 105 PRO A N 1
ATOM 794 C CA . PRO A 1 105 ? 0.331 -18.927 -7.267 1.00 91.31 105 PRO A CA 1
ATOM 795 C C . PRO A 1 105 ? 0.054 -17.592 -6.542 1.00 91.31 105 PRO A C 1
ATOM 797 O O . PRO A 1 105 ? 1.003 -16.915 -6.124 1.00 91.31 105 PRO A O 1
ATOM 800 N N . PRO A 1 106 ? -1.226 -17.220 -6.330 1.00 91.06 106 PRO A N 1
ATOM 801 C CA . PRO A 1 106 ? -1.574 -16.076 -5.496 1.00 91.06 106 PRO A CA 1
ATOM 802 C C . PRO A 1 106 ? -1.023 -16.242 -4.085 1.00 91.06 106 PRO A C 1
ATOM 804 O O . PRO A 1 106 ? -1.061 -17.330 -3.507 1.00 91.06 106 PRO A O 1
ATOM 807 N N . ARG A 1 107 ? -0.540 -15.142 -3.510 1.00 93.94 107 ARG A N 1
ATOM 808 C CA . ARG A 1 107 ? -0.038 -15.115 -2.135 1.00 93.94 107 ARG A CA 1
ATOM 809 C C . ARG A 1 107 ? -0.441 -13.836 -1.417 1.00 93.94 107 ARG A C 1
ATOM 811 O O . ARG A 1 107 ? -0.602 -12.783 -2.036 1.00 93.94 107 ARG A O 1
ATOM 818 N N . CYS A 1 108 ? -0.535 -13.942 -0.098 1.00 95.19 108 CYS A N 1
ATOM 819 C CA . CYS A 1 108 ? -0.585 -12.794 0.793 1.00 95.19 108 CYS A CA 1
ATOM 820 C C . CYS A 1 108 ? 0.853 -12.357 1.111 1.00 95.19 108 CYS A C 1
ATOM 822 O O . CYS A 1 108 ? 1.678 -13.199 1.466 1.00 95.19 108 CYS A O 1
ATOM 824 N N . MET A 1 109 ? 1.165 -11.073 0.943 1.00 95.62 109 MET A N 1
ATOM 825 C CA . MET A 1 109 ? 2.486 -10.501 1.225 1.00 95.62 109 MET A CA 1
ATOM 826 C C . MET A 1 109 ? 2.402 -9.422 2.299 1.00 95.62 109 MET A C 1
ATOM 828 O O . MET A 1 109 ? 1.339 -8.856 2.536 1.00 95.62 109 MET A O 1
ATOM 832 N N . THR A 1 110 ? 3.517 -9.099 2.941 1.00 95.62 110 THR A N 1
ATOM 833 C CA . THR A 1 110 ? 3.548 -7.995 3.914 1.00 95.62 110 THR A CA 1
ATOM 834 C C . THR A 1 110 ? 3.488 -6.632 3.217 1.00 95.62 110 THR A C 1
ATOM 836 O O . THR A 1 110 ? 3.901 -6.495 2.061 1.00 95.62 110 THR A O 1
ATOM 839 N N . LEU A 1 111 ? 3.039 -5.588 3.926 1.00 92.19 111 LEU A N 1
ATOM 840 C CA . LEU A 1 111 ? 3.077 -4.214 3.404 1.00 92.19 111 LEU A CA 1
ATOM 841 C C . LEU A 1 111 ? 4.490 -3.794 2.969 1.00 92.19 111 LEU A C 1
ATOM 843 O O . LEU A 1 111 ? 4.658 -3.177 1.921 1.00 92.19 111 LEU A O 1
ATOM 847 N N . HIS A 1 112 ? 5.510 -4.173 3.740 1.00 92.06 112 HIS A N 1
ATOM 848 C CA . HIS A 1 112 ? 6.902 -3.864 3.423 1.00 92.06 112 HIS A CA 1
ATOM 849 C C . HIS A 1 112 ? 7.359 -4.527 2.113 1.00 92.06 112 HIS A C 1
ATOM 851 O O . HIS A 1 112 ? 8.016 -3.896 1.289 1.00 92.06 112 HIS A O 1
ATOM 857 N N . GLU A 1 113 ? 6.991 -5.790 1.875 1.00 93.06 113 GLU A N 1
ATOM 858 C CA . GLU A 1 113 ? 7.287 -6.456 0.601 1.00 93.06 113 GLU A CA 1
ATOM 859 C C . GLU A 1 113 ? 6.578 -5.784 -0.573 1.00 93.06 113 GLU A C 1
ATOM 861 O O . GLU A 1 113 ? 7.194 -5.597 -1.622 1.00 93.06 113 GLU A O 1
ATOM 866 N N . PHE A 1 114 ? 5.316 -5.393 -0.388 1.00 92.38 114 PHE A N 1
ATOM 867 C CA . PHE A 1 114 ? 4.550 -4.664 -1.392 1.00 92.38 114 PHE A CA 1
ATOM 868 C C . PHE A 1 114 ? 5.206 -3.315 -1.740 1.00 92.38 114 PHE A C 1
ATOM 870 O O . PHE A 1 114 ? 5.416 -3.009 -2.915 1.00 92.38 114 PHE A O 1
ATOM 877 N N . GLN A 1 115 ? 5.613 -2.545 -0.728 1.00 89.31 115 GLN A N 1
ATOM 878 C CA . GLN A 1 115 ? 6.306 -1.265 -0.902 1.00 89.31 115 GLN A CA 1
ATOM 879 C C . GLN A 1 115 ? 7.678 -1.433 -1.563 1.00 89.31 115 GLN A C 1
ATOM 881 O O . GLN A 1 115 ? 8.018 -0.668 -2.466 1.00 89.31 115 GLN A O 1
ATOM 886 N N . ARG A 1 116 ? 8.444 -2.464 -1.180 1.00 89.75 116 ARG A N 1
ATOM 887 C CA . ARG A 1 116 ? 9.744 -2.767 -1.797 1.00 89.75 116 ARG A CA 1
ATOM 888 C C . ARG A 1 116 ? 9.607 -3.049 -3.290 1.00 89.75 116 ARG A C 1
ATOM 890 O O . ARG A 1 116 ? 10.395 -2.537 -4.074 1.00 89.75 116 ARG A O 1
ATOM 897 N N . ILE A 1 117 ? 8.583 -3.809 -3.690 1.00 86.75 117 ILE A N 1
ATOM 898 C CA . ILE A 1 117 ? 8.323 -4.065 -5.112 1.00 86.75 117 ILE A CA 1
ATOM 899 C C . ILE A 1 117 ? 8.075 -2.748 -5.851 1.00 86.75 117 ILE A C 1
ATOM 901 O O . ILE A 1 117 ? 8.613 -2.572 -6.936 1.00 86.75 117 ILE A O 1
ATOM 905 N N . GLY A 1 118 ? 7.325 -1.814 -5.261 1.00 82.25 118 GLY A N 1
ATOM 906 C CA . GLY A 1 118 ? 7.116 -0.486 -5.842 1.00 82.25 118 GLY A CA 1
ATOM 907 C C . GLY A 1 118 ? 8.391 0.357 -5.950 1.00 82.25 118 GLY A C 1
ATOM 908 O O . GLY A 1 118 ? 8.562 1.054 -6.943 1.00 82.25 118 GLY A O 1
ATOM 909 N N . HIS A 1 119 ? 9.289 0.281 -4.964 1.00 82.00 119 HIS A N 1
ATOM 910 C CA . HIS A 1 119 ? 10.529 1.066 -4.927 1.00 82.00 119 HIS A CA 1
ATOM 911 C C . HIS A 1 119 ? 11.573 0.602 -5.961 1.00 82.00 119 HIS A C 1
ATOM 913 O O . HIS A 1 119 ? 12.338 1.410 -6.483 1.00 82.00 119 HIS A O 1
ATOM 919 N N . ASP A 1 120 ? 11.612 -0.693 -6.282 1.00 79.12 120 ASP A N 1
ATOM 920 C CA . ASP A 1 120 ? 12.592 -1.270 -7.220 1.00 79.12 120 ASP A CA 1
ATOM 921 C C . ASP A 1 120 ? 12.237 -1.048 -8.708 1.00 79.12 120 ASP A C 1
ATOM 923 O O . ASP A 1 120 ? 12.957 -1.512 -9.611 1.00 79.12 120 ASP A O 1
ATOM 927 N N . LEU A 1 121 ? 11.114 -0.377 -8.972 1.00 76.75 121 LEU A N 1
ATOM 928 C CA . LEU A 1 121 ? 10.531 -0.167 -10.293 1.00 76.75 121 LEU A CA 1
ATOM 929 C C . LEU A 1 121 ? 10.518 1.314 -10.664 1.00 76.75 121 LEU A C 1
ATOM 931 O O . LEU A 1 121 ? 10.423 2.192 -9.809 1.00 76.75 121 LEU A O 1
ATOM 935 N N . ALA A 1 122 ? 10.553 1.587 -11.968 1.00 78.31 122 ALA A N 1
ATOM 936 C CA . ALA A 1 122 ? 10.223 2.914 -12.455 1.00 78.31 122 ALA A CA 1
ATOM 937 C C . ALA A 1 122 ? 8.765 3.243 -12.093 1.00 78.31 122 ALA A C 1
ATOM 939 O O . ALA A 1 122 ? 7.895 2.368 -12.099 1.00 78.31 122 ALA A O 1
ATOM 940 N N . TRP A 1 123 ? 8.485 4.509 -11.783 1.00 76.50 123 TRP A N 1
ATOM 941 C CA . TRP A 1 123 ? 7.170 4.937 -11.293 1.00 76.50 123 TRP A CA 1
ATOM 942 C C . TRP A 1 123 ? 6.016 4.580 -12.252 1.00 76.50 123 TRP A C 1
ATOM 944 O O . TRP A 1 123 ? 4.914 4.287 -11.789 1.00 76.50 123 TRP A O 1
ATOM 954 N N . PHE A 1 124 ? 6.272 4.541 -13.566 1.00 80.12 124 PHE A N 1
ATOM 955 C CA . PHE A 1 124 ? 5.297 4.159 -14.594 1.00 80.12 124 PHE A CA 1
ATOM 956 C C . PHE A 1 124 ? 5.065 2.637 -14.684 1.00 80.12 124 PHE A C 1
ATOM 958 O O . PHE A 1 124 ? 3.940 2.200 -14.913 1.00 80.12 124 PHE A O 1
ATOM 965 N N . ASP A 1 125 ? 6.076 1.810 -14.397 1.00 86.00 125 ASP A N 1
ATOM 966 C CA . ASP A 1 125 ? 5.957 0.341 -14.403 1.00 86.00 125 ASP A CA 1
ATOM 967 C C . ASP A 1 125 ? 5.137 -0.201 -13.221 1.00 86.00 125 ASP A C 1
ATOM 969 O O . ASP A 1 125 ? 4.549 -1.288 -13.282 1.00 86.00 125 ASP A O 1
ATOM 973 N N . ALA A 1 126 ? 5.087 0.558 -12.123 1.00 86.00 126 ALA A N 1
ATOM 974 C CA . ALA A 1 126 ? 4.392 0.155 -10.907 1.00 86.00 126 ALA A CA 1
ATOM 975 C C . ALA A 1 126 ? 2.892 -0.102 -11.144 1.00 86.00 126 ALA A C 1
ATOM 977 O O . ALA A 1 126 ? 2.318 -0.980 -10.498 1.00 86.00 126 ALA A O 1
ATOM 978 N N . ALA A 1 127 ? 2.257 0.626 -12.070 1.00 87.19 127 ALA A N 1
ATOM 979 C CA . ALA A 1 127 ? 0.843 0.452 -12.398 1.00 87.19 127 ALA A CA 1
ATOM 980 C C . ALA A 1 127 ? 0.562 -0.923 -13.031 1.00 87.19 127 ALA A C 1
ATOM 982 O O . ALA A 1 127 ? -0.315 -1.648 -12.556 1.00 87.19 127 ALA A O 1
ATOM 983 N N . PHE A 1 128 ? 1.356 -1.323 -14.031 1.00 90.38 128 PHE A N 1
ATOM 984 C CA . PHE A 1 128 ? 1.208 -2.616 -14.709 1.00 90.38 128 PHE A CA 1
ATOM 985 C C . PHE A 1 128 ? 1.405 -3.793 -13.749 1.00 90.38 128 PHE A C 1
ATOM 987 O O . PHE A 1 128 ? 0.638 -4.758 -13.755 1.00 90.38 128 PHE A O 1
ATOM 994 N N . ILE A 1 129 ? 2.399 -3.699 -12.864 1.00 91.25 129 ILE A N 1
ATOM 995 C CA . ILE A 1 129 ? 2.685 -4.753 -11.885 1.00 91.25 129 ILE A CA 1
ATOM 996 C C . ILE A 1 129 ? 1.573 -4.862 -10.837 1.00 91.25 129 ILE A C 1
ATOM 998 O O . ILE A 1 129 ? 1.141 -5.974 -10.525 1.00 91.25 129 ILE A O 1
ATOM 1002 N N . LYS A 1 130 ? 1.048 -3.735 -10.337 1.00 91.25 130 LYS A N 1
ATOM 1003 C CA . LYS A 1 130 ? -0.113 -3.730 -9.430 1.00 91.25 130 LYS A CA 1
ATOM 1004 C C . LYS A 1 130 ? -1.339 -4.367 -10.086 1.00 91.25 130 LYS A C 1
ATOM 1006 O O . LYS A 1 130 ? -2.011 -5.175 -9.449 1.00 91.25 130 LYS A O 1
ATOM 1011 N N . GLN A 1 131 ? -1.596 -4.069 -11.360 1.00 91.88 131 GLN A N 1
ATOM 1012 C CA . GLN A 1 131 ? -2.701 -4.665 -12.111 1.00 91.88 131 GLN A CA 1
ATOM 1013 C C . GLN A 1 131 ? -2.537 -6.183 -12.277 1.00 91.88 131 GLN A C 1
ATOM 1015 O O . GLN A 1 131 ? -3.497 -6.930 -12.082 1.00 91.88 131 GLN A O 1
ATOM 1020 N N . ALA A 1 132 ? -1.327 -6.658 -12.587 1.00 93.44 132 ALA A N 1
ATOM 1021 C CA . ALA A 1 132 ? -1.042 -8.089 -12.687 1.00 93.44 132 ALA A CA 1
ATOM 1022 C C . ALA A 1 132 ? -1.270 -8.813 -11.347 1.00 93.44 132 ALA A C 1
ATOM 1024 O O . ALA A 1 132 ? -1.913 -9.865 -11.307 1.00 93.44 132 ALA A O 1
ATOM 1025 N N . MET A 1 133 ? -0.812 -8.221 -10.237 1.00 94.69 133 MET A N 1
ATOM 1026 C CA . MET A 1 133 ? -1.040 -8.745 -8.884 1.00 94.69 133 MET A CA 1
ATOM 1027 C C . MET A 1 133 ? -2.528 -8.804 -8.526 1.00 94.69 133 MET A C 1
ATOM 1029 O O . MET A 1 133 ? -3.001 -9.831 -8.035 1.00 94.69 133 MET A O 1
ATOM 1033 N N . ALA A 1 134 ? -3.270 -7.731 -8.809 1.00 93.44 134 ALA A N 1
ATOM 1034 C CA . ALA A 1 134 ? -4.711 -7.653 -8.599 1.00 93.44 134 ALA A CA 1
ATOM 1035 C C . ALA A 1 134 ? -5.462 -8.741 -9.383 1.00 93.44 134 ALA A C 1
ATOM 1037 O O . ALA A 1 134 ? -6.223 -9.516 -8.803 1.00 93.44 134 ALA A O 1
ATOM 1038 N N . LYS A 1 135 ? -5.173 -8.881 -10.685 1.00 93.81 135 LYS A N 1
ATOM 1039 C CA . LYS A 1 135 ? -5.773 -9.906 -11.558 1.00 93.81 135 LYS A CA 1
ATOM 1040 C C . LYS A 1 135 ? -5.510 -11.324 -11.055 1.00 93.81 135 LYS A C 1
ATOM 1042 O O . LYS A 1 135 ? -6.345 -12.208 -11.232 1.00 93.81 135 LYS A O 1
ATOM 1047 N N . ARG A 1 136 ? -4.350 -11.546 -10.436 1.00 94.31 136 ARG A N 1
ATOM 1048 C CA . ARG A 1 136 ? -3.971 -12.840 -9.866 1.00 94.31 136 ARG A CA 1
ATOM 1049 C C . ARG A 1 136 ? -4.517 -13.087 -8.467 1.00 94.31 136 ARG A C 1
ATOM 1051 O O . ARG A 1 136 ? -4.425 -14.218 -8.015 1.00 94.31 136 ARG A O 1
ATOM 1058 N N . GLY A 1 137 ? -5.112 -12.094 -7.807 1.00 94.19 137 GLY A N 1
ATOM 1059 C CA . GLY A 1 137 ? -5.666 -12.244 -6.461 1.00 94.19 137 GLY A CA 1
ATOM 1060 C C . GLY A 1 137 ? -4.609 -12.202 -5.359 1.00 94.19 137 GLY A C 1
ATOM 1061 O O . GLY A 1 137 ? -4.766 -12.849 -4.326 1.00 94.19 137 GLY A O 1
ATOM 1062 N N . TYR A 1 138 ? -3.515 -11.468 -5.571 1.00 95.94 138 TYR A N 1
ATOM 1063 C CA . TYR A 1 138 ? -2.573 -11.177 -4.494 1.00 95.94 138 TYR A CA 1
ATOM 1064 C C . TYR A 1 138 ? -3.242 -10.308 -3.427 1.00 95.94 138 TYR A C 1
ATOM 1066 O O . TYR A 1 138 ? -4.122 -9.497 -3.719 1.00 95.94 138 TYR A O 1
ATOM 1074 N N . LEU A 1 139 ? -2.794 -10.475 -2.186 1.00 97.12 139 LEU A N 1
ATOM 1075 C CA . LEU A 1 139 ? -3.293 -9.739 -1.028 1.00 97.12 139 LEU A CA 1
ATOM 1076 C C . LEU A 1 139 ? -2.122 -9.157 -0.236 1.00 97.12 139 LEU A C 1
ATOM 1078 O O . LEU A 1 139 ? -0.992 -9.644 -0.327 1.00 97.12 139 LEU A O 1
ATOM 1082 N N . VAL A 1 140 ? -2.401 -8.130 0.560 1.00 96.94 140 VAL A N 1
ATOM 1083 C CA . VAL A 1 140 ? -1.426 -7.458 1.418 1.00 96.94 140 VAL A CA 1
ATOM 1084 C C . VAL A 1 140 ? -1.878 -7.548 2.873 1.00 96.94 140 VAL A C 1
ATOM 1086 O O . VAL A 1 140 ? -2.949 -7.067 3.233 1.00 96.94 140 VAL A O 1
ATOM 1089 N N . ALA A 1 141 ? -1.060 -8.152 3.729 1.00 96.19 141 ALA A N 1
ATOM 1090 C CA . ALA A 1 141 ? -1.242 -8.159 5.173 1.00 96.19 141 ALA A CA 1
ATOM 1091 C C . ALA A 1 141 ? -0.854 -6.783 5.730 1.00 96.19 141 ALA A C 1
ATOM 1093 O O . ALA A 1 141 ? 0.323 -6.497 5.972 1.00 96.19 141 ALA A O 1
ATOM 1094 N N . MET A 1 142 ? -1.850 -5.908 5.858 1.00 94.69 142 MET A N 1
ATOM 1095 C CA . MET A 1 142 ? -1.665 -4.537 6.344 1.00 94.69 142 MET A CA 1
ATOM 1096 C C . MET A 1 142 ? -2.805 -4.030 7.226 1.00 94.69 142 MET A C 1
ATOM 1098 O O . MET A 1 142 ? -2.718 -2.903 7.702 1.00 94.69 142 MET A O 1
ATOM 1102 N N . ALA A 1 143 ? -3.862 -4.815 7.438 1.00 95.50 143 ALA A N 1
ATOM 1103 C CA . ALA A 1 143 ? -4.920 -4.454 8.365 1.00 95.50 143 ALA A CA 1
ATOM 1104 C C . ALA A 1 143 ? -4.826 -5.279 9.646 1.00 95.50 143 ALA A C 1
ATOM 1106 O O . ALA A 1 143 ? -4.542 -6.478 9.600 1.00 95.50 143 ALA A O 1
ATOM 1107 N N . THR A 1 144 ? -5.098 -4.626 10.769 1.00 95.75 144 THR A N 1
ATOM 1108 C CA . THR A 1 144 ? -5.121 -5.226 12.101 1.00 95.75 144 THR A CA 1
ATOM 1109 C C . THR A 1 144 ? -6.418 -4.841 12.797 1.00 95.75 144 THR A C 1
ATOM 1111 O O . THR A 1 144 ? -6.845 -3.691 12.728 1.00 95.75 144 THR A O 1
ATOM 1114 N N . THR A 1 145 ? -7.070 -5.789 13.458 1.00 94.75 145 THR A N 1
ATOM 1115 C CA . THR A 1 145 ? -8.291 -5.550 14.233 1.00 94.75 145 THR A CA 1
ATOM 1116 C C . THR A 1 145 ? -7.961 -5.018 15.629 1.00 94.75 145 THR A C 1
ATOM 1118 O O . THR A 1 145 ? -6.834 -5.143 16.108 1.00 94.75 145 THR A O 1
ATOM 1121 N N . GLY A 1 146 ? -8.954 -4.470 16.335 1.00 87.25 146 GLY A N 1
ATOM 1122 C CA . GLY A 1 146 ? -8.797 -4.089 17.748 1.00 87.25 146 GLY A CA 1
ATOM 1123 C C . GLY A 1 146 ? -8.401 -5.245 18.685 1.00 87.25 146 GLY A C 1
ATOM 1124 O O . GLY A 1 146 ? -7.880 -4.996 19.768 1.00 87.25 146 GLY A O 1
ATOM 1125 N N . THR A 1 147 ? -8.607 -6.501 18.270 1.00 88.81 147 THR A N 1
ATOM 1126 C CA . THR A 1 147 ? -8.179 -7.717 18.987 1.00 88.81 147 THR A CA 1
ATOM 1127 C C . THR A 1 147 ? -6.752 -8.155 18.648 1.00 88.81 147 THR A C 1
ATOM 1129 O O . THR A 1 147 ? -6.219 -9.042 19.310 1.00 88.81 147 THR A O 1
ATOM 1132 N N . GLY A 1 148 ? -6.111 -7.518 17.661 1.00 90.44 148 GLY A 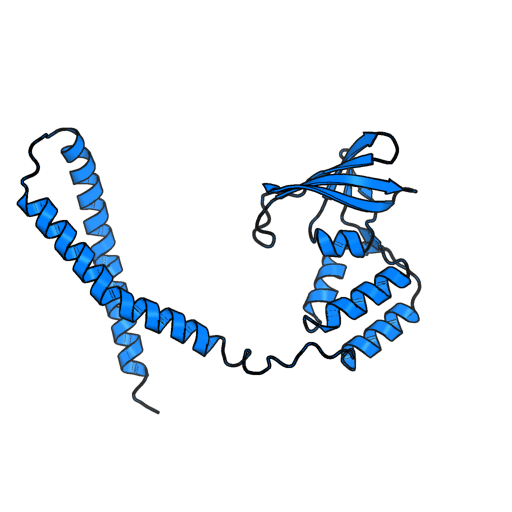N 1
ATOM 1133 C CA . GLY A 1 148 ? -4.761 -7.845 17.199 1.00 90.44 148 GLY A CA 1
ATOM 1134 C C . GLY A 1 148 ? -4.708 -8.843 16.039 1.00 90.44 148 GLY A C 1
ATOM 1135 O O . GLY A 1 148 ? -3.614 -9.173 15.583 1.00 90.44 148 GLY A O 1
ATOM 1136 N N . ASP A 1 149 ? -5.855 -9.300 15.532 1.00 93.31 149 ASP A N 1
ATOM 1137 C CA . ASP A 1 149 ? -5.913 -10.201 14.380 1.00 93.31 149 ASP A CA 1
ATOM 1138 C C . ASP A 1 149 ? -5.553 -9.448 13.097 1.00 93.31 149 ASP A C 1
ATOM 1140 O O . ASP A 1 149 ? -5.976 -8.310 12.892 1.00 93.31 149 ASP A O 1
ATOM 1144 N N . SER A 1 150 ? -4.785 -10.077 12.207 1.00 93.44 150 SER A N 1
ATOM 1145 C CA . SER A 1 150 ? -4.449 -9.475 10.917 1.00 93.44 150 SER A CA 1
ATOM 1146 C C . SER A 1 150 ? -5.442 -9.895 9.839 1.00 93.44 150 SER A C 1
ATOM 1148 O O . SER A 1 150 ? -5.704 -11.084 9.653 1.00 93.44 150 SER A O 1
ATOM 1150 N N . LEU A 1 151 ? -5.958 -8.912 9.102 1.00 95.25 151 LEU A N 1
ATOM 1151 C CA . LEU A 1 151 ? -6.821 -9.122 7.948 1.00 95.25 151 LEU A CA 1
ATOM 1152 C C . LEU A 1 151 ? -6.064 -8.768 6.656 1.00 95.25 151 LEU A C 1
ATOM 1154 O O . LEU A 1 151 ? -5.443 -7.701 6.563 1.00 95.25 151 LEU A O 1
ATOM 1158 N N . PRO A 1 152 ? -6.100 -9.639 5.635 1.00 96.94 152 PRO A N 1
ATOM 1159 C CA . PRO A 1 152 ? -5.556 -9.323 4.327 1.00 96.94 152 PRO A CA 1
ATOM 1160 C C . PRO A 1 152 ? -6.379 -8.240 3.621 1.00 96.94 152 PRO A C 1
ATOM 1162 O O . PRO A 1 152 ? -7.601 -8.146 3.750 1.00 96.94 152 PRO A O 1
ATOM 1165 N N . VAL A 1 153 ? -5.689 -7.443 2.816 1.00 96.56 153 VAL A N 1
ATOM 1166 C CA . VAL A 1 153 ? -6.234 -6.306 2.077 1.00 96.56 153 VAL A CA 1
ATOM 1167 C C . VAL A 1 153 ? -5.971 -6.500 0.590 1.00 96.56 153 VAL A C 1
ATOM 1169 O O . VAL A 1 153 ? -4.893 -6.942 0.195 1.00 96.56 153 VAL A O 1
ATOM 1172 N N . LYS A 1 154 ? -6.951 -6.177 -0.254 1.00 96.69 154 LYS A N 1
ATOM 1173 C CA . LYS A 1 154 ? -6.771 -6.190 -1.710 1.00 96.69 154 LYS A CA 1
ATOM 1174 C C . LYS A 1 154 ? -5.674 -5.223 -2.172 1.00 96.69 154 LYS A C 1
ATOM 1176 O O . LYS A 1 154 ? -5.488 -4.162 -1.582 1.00 96.69 154 LYS A O 1
ATOM 1181 N N . ILE A 1 155 ? -4.977 -5.566 -3.258 1.00 94.62 155 ILE A N 1
ATOM 1182 C CA . ILE A 1 155 ? -3.867 -4.763 -3.810 1.00 94.62 155 ILE A CA 1
ATOM 1183 C C . ILE A 1 155 ? -4.312 -3.345 -4.176 1.00 94.62 155 ILE A C 1
ATOM 1185 O O . ILE A 1 155 ? -3.552 -2.394 -3.992 1.00 94.62 155 ILE A O 1
ATOM 1189 N N . GLU A 1 156 ? -5.538 -3.187 -4.665 1.00 92.94 156 GLU A N 1
ATOM 1190 C CA . GLU A 1 156 ? -6.118 -1.896 -5.026 1.00 92.94 156 GLU A CA 1
ATOM 1191 C C . GLU A 1 156 ? -6.237 -0.991 -3.794 1.00 92.94 156 GLU A C 1
ATOM 1193 O O . GLU A 1 156 ? -5.724 0.126 -3.795 1.00 92.94 156 GLU A O 1
ATOM 1198 N N . VAL A 1 157 ? -6.801 -1.520 -2.705 1.00 93.19 157 VAL A N 1
ATOM 1199 C CA . VAL A 1 157 ? -6.926 -0.811 -1.421 1.00 93.19 157 VAL A CA 1
ATOM 1200 C C . VAL A 1 157 ? -5.549 -0.520 -0.820 1.00 93.19 157 VAL A C 1
ATOM 1202 O O . VAL A 1 157 ? -5.287 0.589 -0.357 1.00 93.19 157 VAL A O 1
ATOM 1205 N N . ALA A 1 158 ? -4.637 -1.494 -0.866 1.00 92.62 158 ALA A N 1
ATOM 1206 C CA . ALA A 1 158 ? -3.273 -1.331 -0.376 1.00 92.62 158 ALA A CA 1
ATOM 1207 C C . ALA A 1 158 ? -2.511 -0.230 -1.127 1.00 92.62 158 ALA A C 1
ATOM 1209 O O . ALA A 1 158 ? -1.759 0.530 -0.520 1.00 92.62 158 ALA A O 1
ATOM 1210 N N . SER A 1 159 ? -2.731 -0.125 -2.440 1.00 89.00 159 SER A N 1
ATOM 1211 C CA . SER A 1 159 ? -2.136 0.905 -3.295 1.00 89.00 159 SER A CA 1
ATOM 1212 C C . SER A 1 159 ? -2.679 2.299 -3.004 1.00 89.00 159 SER A C 1
ATOM 1214 O O . SER A 1 159 ? -1.929 3.265 -3.120 1.00 89.00 159 SER A O 1
ATOM 1216 N N . GLU A 1 160 ? -3.964 2.403 -2.666 1.00 87.81 160 GLU A N 1
ATOM 1217 C CA . GLU A 1 160 ? -4.640 3.672 -2.391 1.00 87.81 160 GLU A CA 1
ATOM 1218 C C . GLU A 1 160 ? -4.275 4.240 -1.013 1.00 87.81 160 GLU A C 1
ATOM 1220 O O . GLU A 1 160 ? -4.038 5.445 -0.872 1.00 87.81 160 GLU A O 1
ATOM 1225 N N . ILE A 1 161 ? -4.218 3.374 0.004 1.00 89.81 161 ILE A N 1
ATOM 1226 C CA . ILE A 1 161 ? -3.929 3.782 1.382 1.00 89.81 161 ILE A CA 1
ATOM 1227 C C . ILE A 1 161 ? -2.425 3.835 1.654 1.00 89.81 161 ILE A C 1
ATOM 1229 O O . ILE A 1 161 ? -1.945 4.799 2.241 1.00 89.81 161 ILE A O 1
ATOM 1233 N N . GLY A 1 162 ? -1.669 2.815 1.241 1.00 87.31 162 GLY A N 1
ATOM 1234 C CA . GLY A 1 162 ? -0.214 2.759 1.417 1.00 87.31 162 GLY A CA 1
ATOM 1235 C C . GLY A 1 162 ? 0.279 2.593 2.862 1.00 87.31 162 GLY A C 1
ATOM 1236 O O . GLY A 1 162 ? 1.489 2.529 3.073 1.00 87.31 162 GLY A O 1
ATOM 1237 N N . GLN A 1 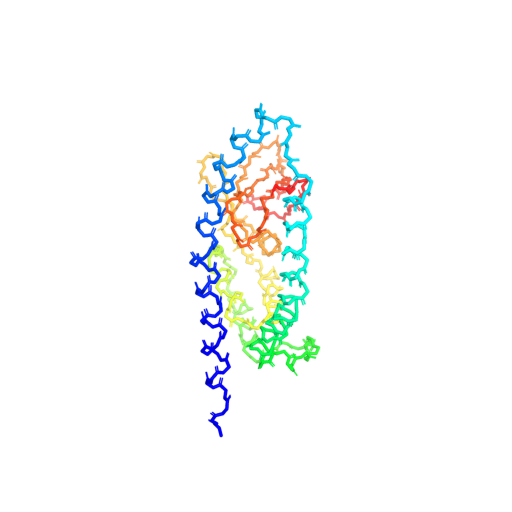163 ? -0.624 2.483 3.842 1.00 89.31 163 GLN A N 1
ATOM 1238 C CA . GLN A 1 163 ? -0.321 2.484 5.278 1.00 89.31 163 GLN A CA 1
ATOM 1239 C C . GLN A 1 163 ? -1.063 1.387 6.047 1.00 89.31 163 GLN A C 1
ATOM 1241 O O . GLN A 1 163 ? -2.158 1.006 5.636 1.00 89.31 163 GLN A O 1
ATOM 1246 N N . PRO A 1 164 ? -0.538 0.929 7.198 1.00 91.88 164 PRO A N 1
ATOM 1247 C CA . PRO A 1 164 ? -1.266 0.009 8.063 1.00 91.88 164 PRO A CA 1
ATOM 1248 C C . PRO A 1 164 ? -2.642 0.552 8.478 1.00 91.88 164 PRO A C 1
ATOM 1250 O O . PRO A 1 164 ? -2.775 1.727 8.823 1.00 91.88 164 PRO A O 1
ATOM 1253 N N . LEU A 1 165 ? -3.647 -0.324 8.464 1.00 92.94 165 LEU A N 1
ATOM 1254 C CA . LEU A 1 165 ? -5.028 -0.034 8.843 1.00 92.94 165 LEU A CA 1
ATOM 1255 C C . LEU A 1 165 ? -5.322 -0.614 10.227 1.00 92.94 165 LEU A C 1
ATOM 1257 O O . LEU A 1 165 ? -5.085 -1.799 10.462 1.00 92.94 165 LEU A O 1
ATOM 1261 N N . LEU A 1 166 ? -5.916 0.183 11.107 1.00 94.56 166 LEU A N 1
ATOM 1262 C CA . LEU A 1 166 ? -6.579 -0.303 12.311 1.00 94.56 166 LEU A CA 1
ATOM 1263 C C . LEU A 1 166 ? -8.076 -0.423 12.031 1.00 94.56 166 LEU A C 1
ATOM 1265 O O . LEU A 1 166 ? -8.706 0.559 11.649 1.00 94.56 166 LEU A O 1
ATOM 1269 N N . LEU A 1 167 ? -8.643 -1.613 12.214 1.00 95.38 167 LEU A N 1
ATOM 1270 C CA . LEU A 1 167 ? -10.038 -1.914 11.912 1.00 95.38 167 LEU A CA 1
ATOM 1271 C C . LEU A 1 167 ? -10.866 -2.122 13.184 1.00 95.38 167 LEU A C 1
ATOM 1273 O O . LEU A 1 167 ? -10.484 -2.866 14.088 1.00 95.38 167 LEU A O 1
ATOM 1277 N N . THR A 1 168 ? -12.045 -1.505 13.210 1.00 95.25 168 THR A N 1
ATOM 1278 C CA . THR A 1 168 ? -13.063 -1.665 14.255 1.00 95.25 168 THR A CA 1
ATOM 1279 C C . THR A 1 168 ? -14.377 -2.078 13.609 1.00 95.25 168 THR A C 1
ATOM 1281 O O . THR A 1 168 ? -14.909 -1.350 12.773 1.00 95.25 168 THR A O 1
ATOM 1284 N N . GLU A 1 169 ? -14.915 -3.239 13.970 1.00 94.44 169 GLU A N 1
ATOM 1285 C CA . GLU A 1 169 ? -16.195 -3.699 13.429 1.00 94.44 169 GLU A CA 1
ATOM 1286 C C . GLU A 1 169 ? -17.334 -2.774 13.887 1.00 94.44 169 GLU A C 1
ATOM 1288 O O . GLU A 1 169 ? -17.485 -2.493 15.075 1.00 94.44 169 GLU A O 1
ATOM 1293 N N . VAL A 1 170 ? -18.123 -2.275 12.931 1.00 93.56 170 VAL A N 1
ATOM 1294 C CA . VAL A 1 170 ? -19.303 -1.433 13.204 1.00 93.56 170 VAL A CA 1
ATOM 1295 C C . VAL A 1 170 ? -20.581 -2.200 12.885 1.00 93.56 170 VAL A C 1
ATOM 1297 O O . VAL A 1 170 ? -21.572 -2.096 13.604 1.00 93.56 170 VAL A O 1
ATOM 1300 N N . SER A 1 171 ? -20.568 -2.972 11.799 1.00 92.19 171 SER A N 1
ATOM 1301 C CA . SER A 1 171 ? -21.670 -3.839 11.393 1.00 92.19 171 SER A CA 1
ATOM 1302 C C . SER A 1 171 ? -21.146 -5.004 10.543 1.00 92.19 171 SER A C 1
ATOM 1304 O O . SER A 1 171 ? -20.004 -4.945 10.072 1.00 92.19 171 SER A O 1
ATOM 1306 N N . PRO A 1 172 ? -21.963 -6.041 10.284 1.00 90.81 172 PRO A N 1
ATOM 1307 C CA . PRO A 1 172 ? -21.555 -7.146 9.428 1.00 90.81 172 PRO A CA 1
ATOM 1308 C C . PRO A 1 172 ? -21.056 -6.633 8.071 1.00 90.81 172 PRO A C 1
ATOM 1310 O O . PRO A 1 172 ? -21.782 -5.953 7.347 1.00 90.81 172 PRO A O 1
ATOM 1313 N N . ASN A 1 173 ? -19.812 -6.970 7.725 1.00 91.38 173 ASN A N 1
ATOM 1314 C CA . ASN A 1 173 ? -19.114 -6.562 6.497 1.00 91.38 173 ASN A CA 1
ATOM 1315 C C . ASN A 1 173 ? -18.748 -5.069 6.362 1.00 91.38 173 ASN A C 1
ATOM 1317 O O . ASN A 1 173 ? -18.142 -4.708 5.350 1.00 91.38 173 ASN A O 1
ATOM 1321 N N . VAL A 1 174 ? -19.060 -4.205 7.338 1.00 94.56 174 VAL A N 1
ATOM 1322 C CA . VAL A 1 174 ? -18.645 -2.786 7.337 1.00 94.56 174 VAL A CA 1
ATOM 1323 C C . VAL A 1 174 ? -17.913 -2.443 8.629 1.00 94.56 174 VAL A C 1
ATOM 1325 O O . VAL A 1 174 ? -18.466 -2.486 9.730 1.00 94.56 174 VAL A O 1
ATOM 1328 N N . TRP A 1 175 ? -16.641 -2.110 8.473 1.00 96.38 175 TRP A N 1
ATOM 1329 C CA . T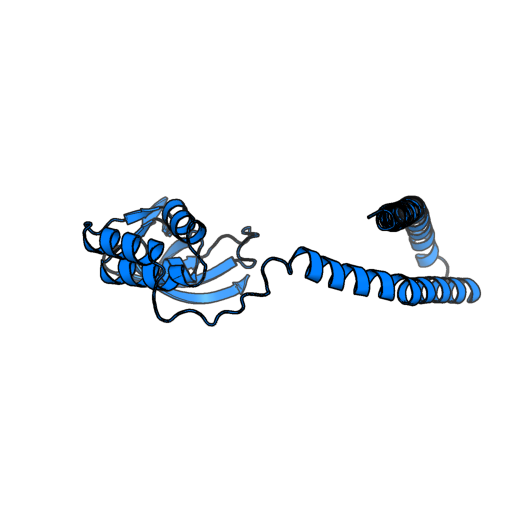RP A 1 175 ? -15.697 -1.886 9.555 1.00 96.38 175 TRP A CA 1
ATOM 1330 C C . TRP A 1 175 ? -15.162 -0.471 9.432 1.00 96.38 175 TRP A C 1
ATOM 1332 O O . TRP A 1 175 ? -14.839 -0.031 8.340 1.00 96.38 175 TRP A O 1
ATOM 1342 N N . ARG A 1 176 ? -15.032 0.256 10.531 1.00 95.44 176 ARG A N 1
ATOM 1343 C CA . ARG A 1 176 ? -14.351 1.546 10.512 1.00 95.44 176 ARG A CA 1
ATOM 1344 C C . ARG A 1 176 ? -12.850 1.310 10.458 1.00 95.44 176 ARG A C 1
ATOM 1346 O O . ARG A 1 176 ? -12.348 0.482 11.217 1.00 95.44 176 ARG A O 1
ATOM 1353 N N . PHE A 1 177 ? -12.148 2.034 9.596 1.00 94.44 177 PHE A N 1
ATOM 1354 C CA . PHE A 1 177 ? -10.693 2.023 9.561 1.00 94.44 177 PHE A CA 1
ATOM 1355 C C . PHE A 1 177 ? -10.111 3.367 9.989 1.00 94.44 177 PHE A C 1
ATOM 1357 O O . PHE A 1 177 ? -10.713 4.420 9.761 1.00 94.44 177 PHE A O 1
ATOM 1364 N N . SER A 1 178 ? -8.915 3.319 10.561 1.00 92.62 178 SER A N 1
ATOM 1365 C CA . SER A 1 178 ? -8.040 4.475 10.738 1.00 92.62 178 SER A CA 1
ATOM 1366 C C . SER A 1 178 ? -6.592 4.102 10.420 1.00 92.62 178 SER A C 1
ATOM 1368 O O . SER A 1 178 ? -6.182 2.955 10.607 1.00 92.62 178 SER A O 1
ATOM 1370 N N . THR A 1 179 ? -5.810 5.057 9.927 1.00 90.19 179 THR A N 1
ATOM 1371 C CA . THR A 1 179 ? -4.347 4.955 9.821 1.00 90.19 179 THR A CA 1
ATOM 1372 C C . THR A 1 179 ? -3.685 5.798 10.911 1.00 90.19 179 THR A C 1
ATOM 1374 O O . THR A 1 179 ? -4.356 6.560 11.607 1.00 90.19 179 THR A O 1
ATOM 1377 N N . CYS A 1 180 ? -2.379 5.627 11.124 1.00 78.88 180 CYS A N 1
ATOM 1378 C CA . CYS A 1 180 ? -1.648 6.431 12.100 1.00 78.88 180 CYS A CA 1
ATOM 1379 C C . CYS A 1 180 ? -1.367 7.850 11.576 1.00 78.88 180 CYS A C 1
ATOM 1381 O O . CYS A 1 180 ? -0.894 8.022 10.450 1.00 78.88 180 CYS A O 1
ATOM 1383 N N . ASP A 1 181 ? -1.582 8.847 12.437 1.00 67.31 181 ASP A N 1
ATOM 1384 C CA . ASP A 1 181 ? -1.294 10.262 12.153 1.00 67.31 181 ASP A CA 1
ATOM 1385 C C . ASP A 1 181 ? 0.222 10.540 12.037 1.00 67.31 181 ASP A C 1
ATOM 1387 O O . ASP A 1 181 ? 0.647 11.501 11.402 1.00 67.31 181 ASP A O 1
ATOM 1391 N N . ASP A 1 182 ? 1.065 9.662 12.594 1.00 58.88 182 ASP A N 1
ATOM 1392 C CA . ASP A 1 182 ? 2.519 9.864 12.719 1.00 58.88 182 ASP A CA 1
ATOM 1393 C C . ASP A 1 182 ? 3.328 9.585 11.436 1.00 58.88 182 ASP A C 1
ATOM 1395 O O . ASP A 1 182 ? 4.565 9.608 11.435 1.00 58.88 182 ASP A O 1
ATOM 1399 N N . SER A 1 183 ? 2.672 9.285 10.314 1.00 53.25 183 SER A N 1
ATOM 1400 C CA . SER A 1 183 ? 3.384 8.936 9.087 1.00 53.25 183 SER A CA 1
ATOM 1401 C C . SER A 1 183 ? 3.791 10.167 8.279 1.00 53.25 183 SER A C 1
ATOM 1403 O O . SER A 1 183 ? 3.070 10.646 7.402 1.00 53.25 183 SER A O 1
ATOM 1405 N N . TRP A 1 184 ? 5.031 10.602 8.493 1.00 46.47 184 TRP A N 1
ATOM 1406 C CA . TRP A 1 184 ? 5.687 11.652 7.705 1.00 46.47 184 TRP A CA 1
ATOM 1407 C C . TRP A 1 184 ? 5.668 11.406 6.183 1.00 46.47 184 TRP A C 1
ATOM 1409 O O . TRP A 1 184 ? 5.723 12.364 5.420 1.00 46.47 184 TRP A O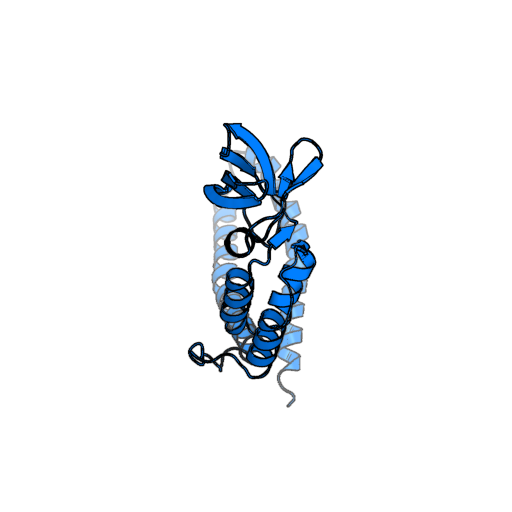 1
ATOM 1419 N N . MET A 1 185 ? 5.576 10.147 5.726 1.00 47.97 185 MET A N 1
ATOM 1420 C CA . MET A 1 185 ? 5.554 9.805 4.293 1.00 47.97 185 MET A CA 1
ATOM 1421 C C . MET A 1 185 ? 4.189 9.989 3.617 1.00 47.97 185 MET A C 1
ATOM 1423 O O . MET A 1 185 ? 4.143 10.124 2.397 1.00 47.97 185 MET A O 1
ATOM 1427 N N . HIS A 1 186 ? 3.090 10.004 4.374 1.00 56.31 186 HIS A N 1
ATOM 1428 C CA . HIS A 1 186 ? 1.738 10.108 3.808 1.00 56.31 186 HIS A CA 1
ATOM 1429 C C . HIS A 1 186 ? 0.960 11.340 4.293 1.00 56.31 186 HIS A C 1
ATOM 1431 O O . HIS A 1 186 ? -0.179 11.523 3.872 1.00 56.31 186 HIS A O 1
ATOM 1437 N N . LEU A 1 187 ? 1.613 12.206 5.084 1.00 46.41 187 LEU A N 1
ATOM 1438 C CA . LEU A 1 187 ? 1.276 13.603 5.415 1.00 46.41 187 LEU A CA 1
ATOM 1439 C C . LEU A 1 187 ? -0.106 13.885 6.032 1.00 46.41 187 LEU A C 1
ATOM 1441 O O . LEU A 1 187 ? -0.348 15.028 6.409 1.00 46.41 187 LEU A O 1
ATOM 1445 N N . ALA A 1 188 ? -0.972 12.885 6.163 1.00 65.88 188 ALA A N 1
ATOM 1446 C CA . ALA A 1 188 ? -2.243 12.964 6.865 1.00 65.88 188 ALA A CA 1
ATOM 1447 C C . ALA A 1 188 ? -2.686 11.557 7.279 1.00 65.88 188 ALA A C 1
ATOM 1449 O O . ALA A 1 188 ? -2.600 10.616 6.476 1.00 65.88 188 ALA A O 1
ATOM 1450 N N . GLY A 1 189 ? -3.175 11.409 8.508 1.00 77.69 189 GLY A N 1
ATOM 1451 C CA . GLY A 1 189 ? -3.903 10.201 8.874 1.00 77.69 189 GLY A CA 1
ATOM 1452 C C . GLY A 1 189 ? -5.205 10.133 8.071 1.00 77.69 189 GLY A C 1
ATOM 1453 O O . GLY A 1 189 ? -5.730 11.132 7.570 1.00 77.69 189 GLY A O 1
ATOM 1454 N N . ARG A 1 190 ? -5.715 8.926 7.850 1.00 88.00 190 ARG A N 1
ATOM 1455 C CA . ARG A 1 190 ? -6.954 8.695 7.102 1.00 88.00 190 ARG A CA 1
ATOM 1456 C C . ARG A 1 190 ? -7.886 7.856 7.941 1.00 88.00 190 ARG A C 1
ATOM 1458 O O . ARG A 1 190 ? -7.468 6.857 8.520 1.00 88.00 190 ARG A O 1
ATOM 1465 N N . ALA A 1 191 ? -9.158 8.221 7.952 1.00 90.56 191 ALA A N 1
ATOM 1466 C CA . ALA A 1 191 ? -10.197 7.417 8.572 1.00 90.56 191 ALA A CA 1
ATOM 1467 C C . ALA A 1 191 ? -11.420 7.320 7.666 1.00 90.56 191 ALA A C 1
ATOM 1469 O O . ALA A 1 191 ? -11.672 8.183 6.817 1.00 90.56 191 ALA A O 1
ATOM 1470 N N . GLY A 1 192 ? -12.176 6.244 7.834 1.00 92.88 192 GLY A N 1
ATOM 1471 C CA . GLY A 1 192 ? -13.328 5.973 6.994 1.00 92.88 192 GLY A CA 1
ATOM 1472 C C . GLY A 1 192 ? -13.943 4.612 7.245 1.00 92.88 192 GLY A C 1
ATOM 1473 O O . GLY A 1 192 ? -13.716 4.000 8.286 1.00 92.88 192 GLY A O 1
ATOM 1474 N N . ASP A 1 193 ? -14.704 4.134 6.270 1.00 95.38 193 ASP A N 1
ATOM 1475 C CA . ASP A 1 193 ? -15.356 2.831 6.327 1.00 95.38 193 ASP A CA 1
ATOM 1476 C C . ASP A 1 193 ? -14.695 1.863 5.338 1.00 95.38 193 ASP A C 1
ATOM 1478 O O . ASP A 1 193 ? -14.349 2.211 4.21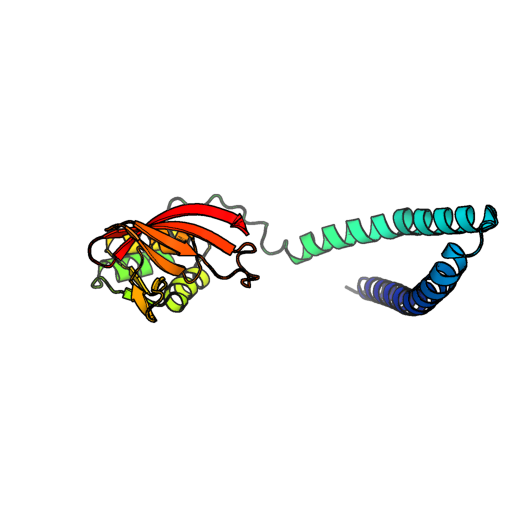3 1.00 95.38 193 ASP A O 1
ATOM 1482 N N . ALA A 1 194 ? -14.497 0.628 5.767 1.00 95.62 194 ALA A N 1
ATOM 1483 C CA . ALA A 1 194 ? -13.909 -0.473 5.032 1.00 95.62 194 ALA A CA 1
ATOM 1484 C C . ALA A 1 194 ? -14.963 -1.565 4.853 1.00 95.62 194 ALA A C 1
ATOM 1486 O O . ALA A 1 194 ? -15.625 -1.977 5.808 1.00 95.62 194 ALA A O 1
ATOM 1487 N N . CYS A 1 195 ? -15.107 -2.063 3.628 1.00 96.38 195 CYS A N 1
ATOM 1488 C CA . CYS A 1 195 ? -15.917 -3.242 3.367 1.00 96.38 195 CYS A CA 1
ATOM 1489 C C . CYS A 1 195 ? -15.046 -4.487 3.532 1.00 96.38 195 CYS A C 1
ATOM 1491 O O . CYS A 1 195 ? -14.039 -4.644 2.836 1.00 96.38 195 CYS A O 1
ATOM 1493 N N . VAL A 1 196 ? -15.452 -5.372 4.438 1.00 96.12 196 VAL A N 1
ATOM 1494 C CA . VAL A 1 196 ? -14.801 -6.662 4.681 1.00 96.12 196 VAL A CA 1
ATOM 1495 C C . VAL A 1 196 ? -15.717 -7.760 4.162 1.00 96.12 196 VAL A C 1
ATOM 1497 O O . VAL A 1 196 ? -16.892 -7.793 4.508 1.00 96.12 196 VAL A O 1
ATOM 1500 N N . ARG A 1 197 ? -15.202 -8.652 3.316 1.00 95.38 197 ARG A N 1
ATOM 1501 C CA . ARG A 1 197 ? -15.933 -9.823 2.812 1.00 95.38 197 ARG A CA 1
ATOM 1502 C C . ARG A 1 197 ? -15.041 -11.042 2.908 1.00 95.38 197 ARG A C 1
ATOM 1504 O O . ARG A 1 197 ? -13.877 -10.957 2.531 1.00 95.38 197 ARG A O 1
ATOM 1511 N N . ASP A 1 198 ? -15.576 -12.139 3.432 1.00 93.88 198 ASP A N 1
ATOM 1512 C CA . ASP A 1 198 ? -14.848 -13.405 3.591 1.00 93.88 198 ASP A CA 1
ATOM 1513 C C . ASP A 1 198 ? -13.497 -13.238 4.322 1.00 93.88 198 ASP A C 1
ATOM 1515 O O . ASP A 1 198 ? -12.504 -13.881 3.992 1.00 93.88 198 ASP A O 1
ATOM 1519 N N . GLY A 1 199 ? -13.439 -12.323 5.299 1.00 93.38 199 GLY A N 1
ATOM 1520 C CA . GLY A 1 199 ? -12.211 -12.011 6.040 1.00 93.38 199 GLY A CA 1
ATOM 1521 C C . GLY A 1 199 ? -11.170 -11.201 5.255 1.00 93.38 199 GLY A C 1
ATOM 1522 O O . GLY A 1 199 ? -10.012 -11.163 5.654 1.00 93.38 199 GLY A O 1
ATOM 1523 N N . ILE A 1 200 ? -11.548 -10.555 4.149 1.00 96.12 200 ILE A N 1
ATOM 1524 C CA . ILE A 1 200 ? -10.659 -9.739 3.311 1.00 96.12 200 ILE A CA 1
ATOM 1525 C C . ILE A 1 200 ? -11.213 -8.317 3.206 1.00 96.12 200 ILE A C 1
ATOM 1527 O O . ILE A 1 200 ? -12.399 -8.123 2.936 1.00 96.12 200 ILE A O 1
ATOM 1531 N N . VAL A 1 201 ? -10.355 -7.305 3.350 1.00 95.88 201 VAL A N 1
ATOM 1532 C CA . VAL A 1 201 ? -10.722 -5.910 3.062 1.00 95.88 201 VAL A CA 1
ATOM 1533 C C . VAL A 1 201 ? -10.766 -5.710 1.548 1.00 95.88 201 VAL A C 1
ATOM 1535 O O . VAL A 1 201 ? -9.732 -5.749 0.873 1.00 95.88 201 VAL A O 1
ATOM 1538 N N . VAL A 1 202 ? -11.968 -5.511 1.002 1.00 95.69 202 VAL A N 1
ATOM 1539 C CA . VAL A 1 202 ? -12.195 -5.449 -0.452 1.00 95.69 202 VAL A CA 1
ATOM 1540 C C . VAL A 1 202 ? -12.278 -4.031 -1.005 1.00 95.69 202 VAL A C 1
ATOM 1542 O O . VAL A 1 202 ? -11.983 -3.833 -2.181 1.00 95.69 202 VAL A O 1
ATOM 1545 N N . SER A 1 203 ? -12.689 -3.065 -0.187 1.00 95.06 203 SER A N 1
ATOM 1546 C CA . SER A 1 203 ? -12.779 -1.652 -0.558 1.00 95.06 203 SER A CA 1
ATOM 1547 C C . SER A 1 203 ? -12.738 -0.775 0.687 1.00 95.06 203 SER A C 1
ATOM 1549 O O . SER A 1 203 ? -13.133 -1.214 1.768 1.00 95.06 203 SER A O 1
ATOM 1551 N N . VAL A 1 204 ? -12.318 0.474 0.524 1.00 93.38 204 VAL A N 1
ATOM 1552 C CA . VAL A 1 204 ? -12.319 1.498 1.573 1.00 93.38 204 VAL A CA 1
ATOM 1553 C C . VAL A 1 204 ? -12.963 2.773 1.045 1.00 93.38 204 VAL A C 1
ATOM 1555 O O . VAL A 1 204 ? -12.922 3.048 -0.150 1.00 93.38 204 VAL A O 1
ATOM 1558 N N . PHE A 1 205 ? -13.579 3.535 1.936 1.00 92.69 205 PHE A N 1
ATOM 1559 C CA . PHE A 1 205 ? -14.151 4.842 1.663 1.00 92.69 205 PHE A CA 1
ATOM 1560 C C . PHE A 1 205 ? -13.636 5.815 2.717 1.00 92.69 205 PHE A C 1
ATOM 1562 O O . PHE A 1 205 ? -14.014 5.728 3.885 1.00 92.69 205 PHE A O 1
ATOM 1569 N N . VAL A 1 206 ? -12.737 6.712 2.315 1.00 89.75 206 VAL A N 1
ATOM 1570 C CA . VAL A 1 206 ? -12.148 7.721 3.204 1.00 89.75 206 VAL A CA 1
ATOM 1571 C C . VAL A 1 206 ? -13.191 8.804 3.484 1.00 89.75 206 VAL A C 1
ATOM 1573 O O . VAL A 1 206 ? -13.694 9.434 2.557 1.00 89.75 206 VAL A O 1
ATOM 1576 N N . THR A 1 207 ? -13.500 9.042 4.758 1.00 87.81 207 THR A N 1
ATOM 1577 C CA . THR A 1 207 ? -14.440 10.093 5.188 1.00 87.81 207 THR A CA 1
ATOM 1578 C C . THR A 1 207 ? -13.745 11.251 5.895 1.00 87.81 207 THR A C 1
ATOM 1580 O O . THR A 1 207 ? -14.302 12.346 5.952 1.00 87.81 207 THR A O 1
ATOM 1583 N N . MET A 1 208 ? -12.533 11.036 6.415 1.00 82.94 208 MET A N 1
ATOM 1584 C CA . MET A 1 208 ? -11.740 12.050 7.108 1.00 82.94 208 MET A CA 1
ATOM 1585 C C . MET A 1 208 ? -10.258 11.956 6.730 1.00 82.94 208 MET A C 1
ATOM 1587 O O . MET A 1 208 ? -9.713 10.860 6.573 1.00 82.94 208 MET A O 1
ATOM 1591 N N . MET A 1 209 ? -9.621 13.124 6.625 1.00 79.06 209 MET A N 1
ATOM 1592 C CA . MET A 1 209 ? -8.167 13.299 6.586 1.00 79.06 209 MET A CA 1
ATOM 1593 C C . MET A 1 209 ? -7.770 14.087 7.841 1.00 79.06 209 MET A C 1
ATOM 1595 O O . MET A 1 209 ? -8.393 15.121 8.102 1.00 79.06 209 MET A O 1
ATOM 1599 N N . SER A 1 210 ? -6.816 13.581 8.623 1.00 62.06 210 SER A N 1
ATOM 1600 C CA . SER A 1 210 ? -6.282 14.215 9.840 1.00 62.06 210 SER A CA 1
ATOM 1601 C C . SER A 1 210 ? -4.944 14.893 9.603 1.00 62.06 210 SER A C 1
ATOM 1603 O O . SER A 1 210 ? -4.109 14.323 8.868 1.00 62.06 210 SER A O 1
#

Secondary structure (DSSP, 8-state):
--SHHHHHHHHHHHHHHHHHHHHHHHHHHHHHHHHHTT-S---HHHHHHHHHHHHHHHHHHHHHHHHHHHHHHHHHTTSSS------SS--HHHHHHHHHHHHSPP-EEEHHHHHHHHHTS-TTHHHHHHHHHHHHT-EEEEEEETTS-EEEEEHHHHHHH-S-EEEEEEETTEEEEE--TT-TTTSS-EEEEEEEETTEEEEEEEEEE-

Sequence (210 aa):
MTQVIPMVAIAYLAIGIFFTMAGPAARLLKREGASLARDKRVPTWKRVAYCSILAIFIVLGWPVLVIAARRDERCGLTSMDSWEPASDEPTAKAAARIAEIEAGPPRCMTLHEFQRIGHDLAWFDAAFIKQAMAKRGYLVAMATTGTGDSLPVKIEVASEIGQPLLLTEVSPNVWRFSTCDDSWMHLAGRAGDACVRDGIVVSVFVTMMS

pLDDT: mean 78.21, std 16.57, range [39.06, 97.12]

Radius of gyration: 27.64 Å; chains: 1; bounding box: 60×75×53 Å

Foldseek 3Di:
DPPPVVVVVVVVVVVVVVVVVVVVVVVVCVVVVVVVVPDPDDDPVVVVVVVVVVVCCCVVVVVVVVVVVVVVVVVVVVPVPPPPPLPPDADPVLVVLLVVLVVDAAEEEELVVLVVVCVVGDVSSNVVNLVSNQVRFHWYQQEAEPVGDTFTEGSVACVVQSHHWYWADPDVQKTKIWGDQPDPPVNWIWIFIFGADPRYGYDTDTPDTD